Protein AF-A0A2R6ABJ2-F1 (afdb_monomer_lite)

Secondary structure (DSSP, 8-state):
--HHHHHHHHHHHHHHHHHHHHHHT--BHHHHHHHHHHHHHHHHHHHHHHHHHHS-SHHHHHHHHHHHHHHHHHHHHHHHHHHHIIIII-SSS--B--HHHHHHHHHHHHHHHHHHHHHHHHHHTT-----HHHHHHHHTSHHHHHHHHHHHHHHHHHHTTTS-HHHHHHHHHHHHHHHTSHHHHTTTT-S-SHHHHHHHHHHHHHHHHT-TT--HHHHHHHHHHHHHHHHHHHHHHHHHHH---HHHHHHHHHHHHHHHHHHHHTTHHHHHHHHHHHHHHHHHTT-

Sequence (287 aa):
MNVALWLFPIGTSYVLSRVIRQCVDAQKAIKASFLFFTLILLCALYLGASIYLMKPSFDSLVIAIWINLGALTLGLLPLFRAFIKSYLVEKSESVWVNKNLFNVGVIFLVFFNNFLVSLVLELTTGLKSFTLSTFIQIITSMWFTVTMFFQISFTTVLLREELRKPVLYTALLQALSIALLPPLFKFLGEASILPEFTTIVASVLHIFRNKSETNEGIQFYFNTILLIFILVVTGSVFWEFTANATLLAFSVVLSGTIFLWLALYHREFVYFKRRFDFLTLRRFERS

Structure (mmCIF, N/CA/C/O backbone):
data_AF-A0A2R6ABJ2-F1
#
_entry.id   AF-A0A2R6ABJ2-F1
#
loop_
_atom_site.group_PDB
_atom_site.id
_atom_site.type_symbol
_atom_site.label_atom_id
_atom_site.label_alt_id
_atom_site.label_comp_id
_atom_site.label_asym_id
_atom_site.label_entity_id
_atom_site.label_seq_id
_atom_site.pdbx_PDB_ins_code
_atom_site.Cartn_x
_atom_site.Cartn_y
_atom_site.Cartn_z
_atom_site.occupancy
_atom_site.B_iso_or_equiv
_atom_site.auth_seq_id
_atom_site.auth_comp_id
_atom_site.auth_asym_id
_atom_site.auth_atom_id
_atom_site.pdbx_PDB_model_num
ATOM 1 N N . MET A 1 1 ? 5.515 14.389 -20.599 1.00 56.78 1 MET A N 1
ATOM 2 C CA . MET A 1 1 ? 4.858 13.279 -19.871 1.00 56.78 1 MET A CA 1
ATOM 3 C C . MET A 1 1 ? 3.355 13.519 -19.879 1.00 56.78 1 MET A C 1
ATOM 5 O O . MET A 1 1 ? 2.955 14.657 -19.673 1.00 56.78 1 MET A O 1
ATOM 9 N N . ASN A 1 2 ? 2.535 12.513 -20.197 1.00 66.81 2 ASN A N 1
ATOM 10 C CA . ASN A 1 2 ? 1.089 12.696 -20.381 1.00 66.81 2 ASN A CA 1
ATOM 11 C C . ASN A 1 2 ? 0.390 12.982 -19.042 1.00 66.81 2 ASN A C 1
ATOM 13 O O . ASN A 1 2 ? 0.458 12.157 -18.135 1.00 66.81 2 ASN A O 1
ATOM 17 N N . VAL A 1 3 ? -0.319 14.111 -18.931 1.00 67.25 3 VAL A N 1
ATOM 18 C CA . VAL A 1 3 ? -1.073 14.500 -17.717 1.00 67.25 3 VAL A CA 1
ATOM 19 C C . VAL A 1 3 ? -2.084 13.420 -17.309 1.00 67.25 3 VAL A C 1
ATOM 21 O O . VAL A 1 3 ? -2.288 13.174 -16.125 1.00 67.25 3 VAL A O 1
ATOM 24 N N . ALA A 1 4 ? -2.648 12.700 -18.280 1.00 71.69 4 ALA A N 1
ATOM 25 C CA . ALA A 1 4 ? -3.582 11.603 -18.036 1.00 71.69 4 ALA A CA 1
ATOM 26 C C . ALA A 1 4 ? -2.985 10.446 -17.208 1.00 71.69 4 ALA A C 1
ATOM 28 O O . ALA A 1 4 ? -3.706 9.831 -16.427 1.00 71.69 4 ALA A O 1
ATOM 29 N N . LEU A 1 5 ? -1.675 10.177 -17.318 1.00 79.25 5 LEU A N 1
ATOM 30 C CA . LEU A 1 5 ? -1.020 9.111 -16.547 1.00 79.25 5 LEU A CA 1
ATOM 31 C C . LEU A 1 5 ? -0.971 9.432 -15.049 1.00 79.25 5 LEU A C 1
ATOM 33 O O . LEU A 1 5 ? -0.998 8.518 -14.235 1.00 79.25 5 LEU A O 1
ATOM 37 N N . TRP A 1 6 ? -0.971 10.716 -14.680 1.00 80.12 6 TRP A N 1
ATOM 38 C CA . TRP A 1 6 ? -0.976 11.164 -13.286 1.00 80.12 6 TRP A CA 1
ATOM 39 C C . TRP A 1 6 ? -2.316 10.968 -12.584 1.00 80.12 6 TRP A C 1
ATOM 41 O O . TRP A 1 6 ? -2.356 10.758 -11.373 1.00 80.12 6 TRP A O 1
ATOM 51 N N . LEU A 1 7 ? -3.419 10.998 -13.332 1.00 85.19 7 LEU A N 1
ATOM 52 C CA . LEU A 1 7 ? -4.755 10.800 -12.770 1.00 85.19 7 LEU A CA 1
ATOM 53 C C . LEU A 1 7 ? -4.968 9.360 -12.292 1.00 85.19 7 LEU A C 1
ATOM 55 O O . LEU A 1 7 ? -5.754 9.124 -11.378 1.00 85.19 7 LEU A O 1
ATOM 59 N N . PHE A 1 8 ? -4.248 8.404 -12.878 1.00 84.44 8 PHE A N 1
ATOM 60 C CA . PHE A 1 8 ? -4.377 6.985 -12.568 1.00 84.44 8 PHE A CA 1
ATOM 61 C C . PHE A 1 8 ? -3.919 6.604 -11.145 1.00 84.44 8 PHE A C 1
ATOM 63 O O . PHE A 1 8 ? -4.733 6.028 -10.412 1.00 84.44 8 PHE A O 1
ATOM 70 N N . PRO A 1 9 ? -2.689 6.940 -10.693 1.00 87.88 9 PRO A N 1
ATOM 71 C CA . PRO A 1 9 ? -2.282 6.686 -9.315 1.00 87.88 9 PRO A CA 1
ATOM 72 C C . PRO A 1 9 ? -3.137 7.487 -8.327 1.00 87.88 9 PRO A C 1
ATOM 74 O O . PRO A 1 9 ? -3.580 6.925 -7.334 1.00 87.88 9 PRO A O 1
ATOM 77 N N . ILE A 1 10 ? -3.484 8.748 -8.625 1.00 89.38 10 ILE A N 1
ATOM 78 C CA . ILE A 1 10 ? -4.337 9.578 -7.751 1.00 89.38 10 ILE A CA 1
ATOM 79 C C . ILE A 1 10 ? -5.723 8.944 -7.557 1.00 89.38 10 ILE A C 1
ATOM 81 O O . ILE A 1 10 ? -6.185 8.778 -6.425 1.00 89.38 10 ILE A O 1
ATOM 85 N N . GLY A 1 11 ? -6.390 8.577 -8.655 1.00 90.56 11 GLY A N 1
ATOM 86 C CA . GLY A 1 11 ? -7.720 7.971 -8.624 1.00 90.56 11 GLY A CA 1
ATOM 87 C C . GLY A 1 11 ? -7.718 6.627 -7.902 1.00 90.56 11 GLY A C 1
ATOM 88 O O . GLY A 1 11 ? -8.578 6.378 -7.055 1.00 90.56 11 GLY A O 1
ATOM 89 N N . THR A 1 12 ? -6.711 5.792 -8.165 1.00 91.31 12 THR A N 1
ATOM 90 C CA . THR A 1 12 ? -6.572 4.495 -7.493 1.00 91.31 12 THR A CA 1
ATOM 91 C C . THR A 1 12 ? -6.322 4.663 -5.997 1.00 91.31 12 THR A C 1
ATOM 93 O O . THR A 1 12 ? -6.993 4.020 -5.188 1.00 91.31 12 THR A O 1
ATOM 96 N N . SER A 1 13 ? -5.432 5.579 -5.608 1.00 93.94 13 SER A N 1
ATOM 97 C CA . SER A 1 13 ? -5.181 5.907 -4.205 1.00 93.94 13 SER A CA 1
ATOM 98 C C . SER A 1 13 ? -6.451 6.371 -3.497 1.00 93.94 13 SER A C 1
ATOM 100 O O . SER A 1 13 ? -6.709 5.938 -2.378 1.00 93.94 13 SER A O 1
ATOM 102 N N . TYR A 1 14 ? -7.289 7.187 -4.144 1.00 94.62 14 TYR A N 1
ATOM 103 C CA . TYR A 1 14 ? -8.569 7.616 -3.574 1.00 94.62 14 TYR A CA 1
ATOM 104 C C . TYR A 1 14 ? -9.543 6.445 -3.358 1.00 94.62 14 TYR A C 1
ATOM 106 O O . TYR A 1 14 ? -10.147 6.337 -2.284 1.00 94.62 14 TYR A O 1
ATOM 114 N N . VAL A 1 15 ? -9.677 5.548 -4.342 1.00 93.94 15 VAL A N 1
ATOM 115 C CA . VAL A 1 15 ? -10.517 4.342 -4.224 1.00 93.94 15 VAL A CA 1
ATOM 116 C C . VAL A 1 15 ? -10.015 3.450 -3.087 1.00 93.94 15 VAL A C 1
ATOM 118 O O . VAL A 1 15 ? -10.800 3.081 -2.212 1.00 93.94 15 VAL A O 1
ATOM 121 N N . LEU A 1 16 ? -8.710 3.169 -3.031 1.00 94.19 16 LEU A N 1
ATOM 122 C CA . LEU A 1 16 ? -8.106 2.384 -1.951 1.00 94.19 16 LEU A CA 1
ATOM 123 C C . LEU A 1 16 ? -8.338 3.036 -0.584 1.00 94.19 16 LEU A C 1
ATOM 125 O O . LEU A 1 16 ? -8.750 2.353 0.350 1.00 94.19 16 LEU A O 1
ATOM 129 N N . SER A 1 17 ? -8.165 4.353 -0.461 1.00 94.75 17 SER A N 1
ATOM 130 C CA . SER A 1 17 ? -8.432 5.090 0.780 1.00 94.75 17 SER A CA 1
ATOM 131 C C . SER A 1 17 ? -9.881 4.979 1.244 1.00 94.75 17 SER A C 1
ATOM 133 O O . SER A 1 17 ? -10.131 4.815 2.440 1.00 94.75 17 SER A O 1
ATOM 135 N N . ARG A 1 18 ? -10.848 5.015 0.320 1.00 94.12 18 ARG A N 1
ATOM 136 C CA . ARG A 1 18 ? -12.269 4.791 0.631 1.00 94.12 18 ARG A CA 1
ATOM 137 C C . ARG A 1 18 ? -12.525 3.364 1.117 1.00 94.12 18 ARG A C 1
ATOM 139 O O . ARG A 1 18 ? -13.258 3.188 2.088 1.00 94.12 18 ARG A O 1
ATOM 146 N N . VAL A 1 19 ? -11.898 2.365 0.498 1.00 93.75 19 VAL A N 1
ATOM 147 C CA . VAL A 1 19 ? -12.015 0.963 0.925 1.00 93.75 19 VAL A CA 1
ATOM 148 C C . VAL A 1 19 ? -11.385 0.761 2.307 1.00 93.75 19 VAL A C 1
ATOM 150 O O . VAL A 1 19 ? -12.039 0.221 3.195 1.00 93.75 19 VAL A O 1
ATOM 153 N N . ILE A 1 20 ? -10.175 1.283 2.550 1.00 93.31 20 ILE A N 1
ATOM 154 C CA . ILE A 1 20 ? -9.498 1.234 3.862 1.00 93.31 20 ILE A CA 1
ATOM 155 C C . ILE A 1 20 ? -10.369 1.874 4.942 1.00 93.31 20 ILE A C 1
ATOM 157 O O . ILE A 1 20 ? -10.559 1.296 6.013 1.00 93.31 20 ILE A O 1
ATOM 161 N N . ARG A 1 21 ? -10.947 3.044 4.647 1.00 93.19 21 ARG A N 1
ATOM 162 C CA . ARG A 1 21 ? -11.872 3.736 5.547 1.00 93.19 21 ARG A CA 1
ATOM 163 C C . ARG A 1 21 ? -13.040 2.843 5.956 1.00 93.19 21 ARG A C 1
ATOM 165 O O . ARG A 1 21 ? -13.408 2.824 7.124 1.00 93.19 21 ARG A O 1
ATOM 172 N N . GLN A 1 22 ? -13.607 2.095 5.013 1.00 90.75 22 GLN A N 1
ATOM 173 C CA . GLN A 1 22 ? -14.700 1.164 5.282 1.00 90.75 22 GLN A CA 1
ATOM 174 C C . GLN A 1 22 ? -14.239 -0.101 6.027 1.00 90.75 22 GLN A C 1
ATOM 176 O O . GLN A 1 22 ? -15.021 -0.637 6.817 1.00 90.75 22 GLN A O 1
ATOM 181 N N . CYS A 1 23 ? -12.993 -0.549 5.818 1.00 89.69 23 CYS A N 1
ATOM 182 C CA . CYS A 1 23 ? -12.382 -1.679 6.530 1.00 89.69 23 CYS A CA 1
ATOM 183 C C . CYS A 1 23 ? -12.226 -1.410 8.030 1.00 89.69 23 CYS A C 1
ATOM 185 O O . CYS A 1 23 ? -12.440 -2.320 8.826 1.00 89.69 23 CYS A O 1
ATOM 187 N N . VAL A 1 24 ? -11.932 -0.168 8.427 1.00 86.06 24 VAL A N 1
ATOM 188 C CA . VAL A 1 24 ? -11.879 0.245 9.845 1.00 86.06 24 VAL A CA 1
ATOM 189 C C . VAL A 1 24 ? -13.175 -0.104 10.594 1.00 86.06 24 VAL A C 1
ATOM 191 O O . VAL A 1 24 ? -13.139 -0.512 11.755 1.00 86.06 24 VAL A O 1
ATOM 194 N N . ASP A 1 25 ? -14.318 0.019 9.915 1.00 83.50 25 ASP A N 1
ATOM 195 C CA . ASP A 1 25 ? -15.662 -0.221 10.455 1.00 83.50 25 ASP A CA 1
ATOM 196 C C . ASP A 1 25 ? -16.245 -1.587 10.065 1.00 83.50 25 ASP A C 1
ATOM 198 O O . ASP A 1 25 ? -17.459 -1.811 10.156 1.00 83.50 25 ASP A O 1
ATOM 202 N N . ALA A 1 26 ? -15.431 -2.500 9.538 1.00 81.94 26 ALA A N 1
ATOM 203 C CA . ALA A 1 26 ? -15.897 -3.808 9.102 1.00 81.94 26 ALA A CA 1
ATOM 204 C C . ALA A 1 26 ? -15.989 -4.774 10.293 1.00 81.94 26 ALA A C 1
ATOM 206 O O . ALA A 1 26 ? -15.047 -5.491 10.609 1.00 81.94 26 ALA A O 1
ATOM 207 N N . GLN A 1 27 ? -17.144 -4.789 10.966 1.00 75.50 27 GLN A N 1
ATOM 208 C CA . GLN A 1 27 ? -17.424 -5.740 12.055 1.00 75.50 27 GLN A CA 1
ATOM 209 C C . GLN A 1 27 ? -18.146 -7.004 11.560 1.00 75.50 27 GLN A C 1
ATOM 211 O O . GLN A 1 27 ? -17.869 -8.107 12.027 1.00 75.50 27 GLN A O 1
ATOM 216 N N . LYS A 1 28 ? -19.045 -6.854 10.577 1.00 78.44 28 LYS A N 1
ATOM 217 C CA . LYS A 1 28 ? -19.863 -7.947 10.027 1.00 78.44 28 LYS A CA 1
ATOM 218 C C . LYS A 1 28 ? -19.127 -8.696 8.911 1.00 78.44 28 LYS A C 1
ATOM 220 O O . LYS A 1 28 ? -18.566 -8.053 8.019 1.00 78.44 28 LYS A O 1
ATOM 225 N N . ALA A 1 29 ? -19.218 -10.032 8.899 1.00 79.38 29 ALA A N 1
ATOM 226 C CA . ALA A 1 29 ? -18.602 -10.884 7.874 1.00 79.38 29 ALA A CA 1
ATOM 227 C C . ALA A 1 29 ? -18.962 -10.491 6.438 1.00 79.38 29 ALA A C 1
ATOM 229 O O . ALA A 1 29 ? -18.060 -10.367 5.621 1.00 79.38 29 ALA A O 1
ATOM 230 N N . ILE A 1 30 ? -20.232 -10.197 6.142 1.00 83.19 30 ILE A N 1
ATOM 231 C CA . ILE A 1 30 ? -20.653 -9.731 4.806 1.00 83.19 30 ILE A CA 1
ATOM 232 C C . ILE A 1 30 ? -19.879 -8.485 4.364 1.00 83.19 30 ILE A C 1
ATOM 234 O O . ILE A 1 30 ? -19.354 -8.447 3.253 1.00 83.19 30 ILE A O 1
ATOM 238 N N . LYS A 1 31 ? -19.788 -7.470 5.234 1.00 85.69 31 LYS A N 1
ATOM 239 C CA . LYS A 1 31 ? -19.122 -6.204 4.906 1.00 85.69 31 LYS A CA 1
ATOM 240 C C . LYS A 1 31 ? -17.629 -6.432 4.688 1.00 85.69 31 LYS A C 1
ATOM 242 O O . LYS A 1 31 ? -17.078 -5.946 3.708 1.00 85.69 31 LYS A O 1
ATOM 247 N N . ALA A 1 32 ? -16.988 -7.203 5.563 1.00 87.00 32 ALA A N 1
ATOM 248 C CA . ALA A 1 32 ? -15.580 -7.547 5.413 1.00 87.00 32 ALA A CA 1
ATOM 249 C C . ALA A 1 32 ? -15.315 -8.342 4.127 1.00 87.00 32 ALA A C 1
ATOM 251 O O . ALA A 1 32 ? -14.412 -7.988 3.379 1.00 87.00 32 ALA A O 1
ATOM 252 N N . SER A 1 33 ? -16.126 -9.362 3.828 1.00 87.75 33 SER A N 1
ATOM 253 C CA . SER A 1 33 ? -16.013 -10.154 2.600 1.00 87.75 33 SER A CA 1
ATOM 254 C C . SER A 1 33 ? -16.200 -9.304 1.348 1.00 87.75 33 SER A C 1
ATOM 256 O O . SER A 1 33 ? -15.451 -9.480 0.394 1.00 87.75 33 SER A O 1
ATOM 258 N N . PHE A 1 34 ? -17.133 -8.349 1.354 1.00 90.50 34 PHE A N 1
ATOM 259 C CA . PHE A 1 34 ? -17.330 -7.422 0.238 1.00 90.50 34 PHE A CA 1
ATOM 260 C C . PHE A 1 34 ? -16.117 -6.504 0.016 1.00 90.50 34 PHE A C 1
ATOM 262 O O . PHE A 1 34 ? -15.662 -6.314 -1.113 1.00 90.50 34 PHE A O 1
ATOM 269 N N . LEU A 1 35 ? -15.549 -5.958 1.093 1.00 92.56 35 LEU A N 1
ATOM 270 C CA . LEU A 1 35 ? -14.358 -5.106 1.015 1.00 92.56 35 LEU A CA 1
ATOM 271 C C . LEU A 1 35 ? -13.129 -5.893 0.550 1.00 92.56 35 LEU A C 1
ATOM 273 O O . LEU A 1 35 ? -12.380 -5.428 -0.306 1.00 92.56 35 LEU A O 1
ATOM 277 N N . PHE A 1 36 ? -12.956 -7.112 1.061 1.00 90.81 36 PHE A N 1
ATOM 278 C CA . PHE A 1 36 ? -11.886 -8.014 0.644 1.00 90.81 36 PHE A CA 1
ATOM 279 C C . PHE A 1 36 ? -12.029 -8.414 -0.829 1.00 90.81 36 PHE A C 1
ATOM 281 O O . PHE A 1 36 ? -11.054 -8.381 -1.574 1.00 90.81 36 PHE A O 1
ATOM 288 N N . PHE A 1 37 ? -13.256 -8.713 -1.268 1.00 91.75 37 PHE A N 1
ATOM 289 C CA . PHE A 1 37 ? -13.588 -8.961 -2.670 1.00 91.75 37 PHE A CA 1
ATOM 290 C C . PHE A 1 37 ? -13.203 -7.776 -3.559 1.00 91.75 37 PHE A C 1
ATOM 292 O O . PHE A 1 37 ? -12.555 -7.962 -4.586 1.00 91.75 37 PHE A O 1
ATOM 299 N N . THR A 1 38 ? -13.535 -6.556 -3.132 1.00 93.19 38 THR A N 1
ATOM 300 C CA . THR A 1 38 ? -13.212 -5.328 -3.871 1.00 93.19 38 THR A CA 1
ATOM 301 C C . THR A 1 38 ? -11.700 -5.173 -4.046 1.00 93.19 38 THR A C 1
ATOM 303 O O . THR A 1 38 ? -11.230 -4.904 -5.148 1.00 93.19 38 THR A O 1
ATOM 306 N N . LEU A 1 39 ? -10.923 -5.403 -2.983 1.00 93.81 39 LEU A N 1
ATOM 307 C CA . LEU A 1 39 ? -9.460 -5.339 -3.037 1.00 93.81 39 LEU A CA 1
ATOM 308 C C . LEU A 1 39 ? -8.851 -6.414 -3.950 1.00 93.81 39 LEU A C 1
ATOM 310 O O . LEU A 1 39 ? -7.923 -6.106 -4.697 1.00 93.81 39 LEU A O 1
ATOM 314 N N . ILE A 1 40 ? -9.376 -7.645 -3.918 1.00 93.62 40 ILE A N 1
ATOM 315 C CA . ILE A 1 40 ? -8.943 -8.739 -4.804 1.00 93.62 40 ILE A CA 1
ATOM 316 C C . ILE A 1 40 ? -9.235 -8.399 -6.266 1.00 93.62 40 ILE A C 1
ATOM 318 O O . ILE A 1 40 ? -8.385 -8.623 -7.126 1.00 93.62 40 ILE A O 1
ATOM 322 N N . LEU A 1 41 ? -10.415 -7.847 -6.552 1.00 93.38 41 LEU A N 1
ATOM 323 C CA . LEU A 1 41 ? -10.813 -7.488 -7.909 1.00 93.38 41 LEU A CA 1
ATOM 324 C C . LEU A 1 41 ? -9.929 -6.369 -8.477 1.00 93.38 41 LEU A C 1
ATOM 326 O O . LEU A 1 41 ? -9.509 -6.452 -9.628 1.00 93.38 41 LEU A O 1
ATOM 330 N N . LEU A 1 42 ? -9.578 -5.372 -7.657 1.00 93.50 42 LEU A N 1
ATOM 331 C CA . LEU A 1 42 ? -8.599 -4.348 -8.035 1.00 93.50 42 LEU A CA 1
ATOM 332 C C . LEU A 1 42 ? -7.225 -4.971 -8.337 1.00 93.50 42 LEU A C 1
ATOM 334 O O . LEU A 1 42 ? -6.643 -4.674 -9.380 1.00 93.50 42 LEU A O 1
ATOM 338 N N . CYS A 1 43 ? -6.743 -5.905 -7.505 1.00 94.56 43 CYS A N 1
ATOM 339 C CA . CYS A 1 43 ? -5.487 -6.607 -7.784 1.00 94.56 43 CYS A CA 1
ATOM 340 C C . CYS A 1 43 ? -5.549 -7.369 -9.111 1.00 94.56 43 CYS A C 1
ATOM 342 O O . CYS A 1 43 ? -4.620 -7.292 -9.908 1.00 94.56 43 CYS A O 1
ATOM 344 N N . ALA A 1 44 ? -6.633 -8.103 -9.359 1.00 94.12 44 ALA A N 1
ATOM 345 C CA . ALA A 1 44 ? -6.796 -8.884 -10.580 1.00 94.12 44 ALA A CA 1
ATOM 346 C C . ALA A 1 44 ? -6.808 -8.000 -11.831 1.00 94.12 44 ALA A C 1
ATOM 348 O O . ALA A 1 44 ? -6.153 -8.338 -12.820 1.00 94.12 44 ALA A O 1
ATOM 349 N N . LEU A 1 45 ? -7.461 -6.836 -11.752 1.00 93.25 45 LEU A N 1
ATOM 350 C CA . LEU A 1 45 ? -7.502 -5.859 -12.835 1.00 93.25 45 LEU A CA 1
ATOM 351 C C . LEU A 1 45 ? -6.089 -5.397 -13.212 1.00 93.25 45 LEU A C 1
ATOM 353 O O . LEU A 1 45 ? -5.699 -5.484 -14.379 1.00 93.25 45 LEU A O 1
ATOM 357 N N . TYR A 1 46 ? -5.299 -4.948 -12.232 1.00 93.75 46 TYR A N 1
ATOM 358 C CA . TYR A 1 46 ? -3.942 -4.457 -12.488 1.00 93.75 46 TYR A CA 1
ATOM 359 C C . TYR A 1 46 ? -2.960 -5.579 -12.830 1.00 93.75 46 TYR A C 1
ATOM 361 O O . TYR A 1 46 ? -2.051 -5.373 -13.634 1.00 93.75 46 TYR A O 1
ATOM 369 N N . LEU A 1 47 ? -3.148 -6.780 -12.281 1.00 93.50 47 LEU A N 1
ATOM 370 C CA . LEU A 1 47 ? -2.356 -7.954 -12.642 1.00 93.50 47 LEU A CA 1
ATOM 371 C C . LEU A 1 47 ? -2.606 -8.361 -14.099 1.00 93.50 47 LEU A C 1
ATOM 373 O O . LEU A 1 47 ? -1.653 -8.568 -14.848 1.00 93.50 47 LEU A O 1
ATOM 377 N N . GLY A 1 48 ? -3.871 -8.409 -14.526 1.00 92.38 48 GLY A N 1
ATOM 378 C CA . GLY A 1 48 ? -4.238 -8.663 -15.918 1.00 92.38 48 GLY A CA 1
ATOM 379 C C . GLY A 1 48 ? -3.674 -7.600 -16.862 1.00 92.38 48 GLY A C 1
ATOM 380 O O . GLY A 1 48 ? -3.068 -7.940 -17.878 1.00 92.38 48 GLY A O 1
ATOM 381 N N . ALA A 1 49 ? -3.786 -6.319 -16.492 1.00 91.50 49 ALA A N 1
ATOM 382 C CA . ALA A 1 49 ? -3.183 -5.223 -17.249 1.00 91.50 49 ALA A CA 1
ATOM 383 C C . ALA A 1 49 ? -1.655 -5.369 -17.353 1.00 91.50 49 ALA A C 1
ATOM 385 O O . ALA A 1 49 ? -1.097 -5.207 -18.435 1.00 91.50 49 ALA A O 1
ATOM 386 N N . SER A 1 50 ? -0.984 -5.738 -16.259 1.00 92.12 50 SER A N 1
ATOM 387 C CA . SER A 1 50 ? 0.467 -5.953 -16.235 1.00 92.12 50 SER A CA 1
ATOM 388 C C . SER A 1 50 ? 0.889 -7.072 -17.189 1.00 92.12 50 SER A C 1
ATOM 390 O O . SER A 1 50 ? 1.829 -6.902 -17.959 1.00 92.12 50 SER A O 1
ATOM 392 N N . ILE A 1 51 ? 0.172 -8.199 -17.192 1.00 91.31 51 ILE A N 1
ATOM 393 C CA . ILE A 1 51 ? 0.461 -9.337 -18.079 1.00 91.31 51 ILE A CA 1
ATOM 394 C C . ILE A 1 51 ? 0.300 -8.949 -19.549 1.00 91.31 51 ILE A C 1
ATOM 396 O O . ILE A 1 51 ? 1.161 -9.273 -20.369 1.00 91.31 51 ILE A O 1
ATOM 400 N N . TYR A 1 52 ? -0.771 -8.224 -19.878 1.00 91.25 52 TYR A N 1
ATOM 401 C CA . TYR A 1 52 ? -0.981 -7.730 -21.234 1.00 91.25 52 TYR A CA 1
ATOM 402 C C . TYR A 1 52 ? 0.135 -6.768 -21.664 1.00 91.25 52 TYR A C 1
ATOM 404 O O . TYR A 1 52 ? 0.702 -6.930 -22.742 1.00 91.25 52 TYR A O 1
ATOM 412 N N . LEU A 1 53 ? 0.498 -5.809 -20.808 1.00 90.38 53 LEU A N 1
ATOM 413 C CA . LEU A 1 53 ? 1.523 -4.808 -21.113 1.00 90.38 53 LEU A CA 1
ATOM 414 C C . LEU A 1 53 ? 2.937 -5.399 -21.212 1.00 90.38 53 LEU A C 1
ATOM 416 O O . LEU A 1 53 ? 3.734 -4.911 -22.006 1.00 90.38 53 LEU A O 1
ATOM 420 N N . MET A 1 54 ? 3.248 -6.462 -20.463 1.00 89.00 54 MET A N 1
ATOM 421 C CA . MET A 1 54 ? 4.539 -7.158 -20.563 1.00 89.00 54 MET A CA 1
ATOM 422 C C . MET A 1 54 ? 4.748 -7.831 -21.924 1.00 89.00 54 MET A C 1
ATOM 424 O O . MET A 1 54 ? 5.870 -7.875 -22.427 1.00 89.00 54 MET A O 1
ATOM 428 N N . LYS A 1 55 ? 3.685 -8.375 -22.525 1.00 89.12 55 LYS A N 1
ATOM 429 C CA . LYS A 1 55 ? 3.743 -9.020 -23.843 1.00 89.12 55 LYS A CA 1
ATOM 430 C C . LYS A 1 55 ? 2.428 -8.794 -24.593 1.00 89.12 55 LYS A C 1
ATOM 432 O O . LYS A 1 55 ? 1.568 -9.678 -24.559 1.00 89.12 55 LYS A O 1
ATOM 437 N N . PRO A 1 56 ? 2.249 -7.652 -25.277 1.00 89.69 56 PRO A N 1
ATOM 438 C CA . PRO A 1 56 ? 0.995 -7.341 -25.961 1.00 89.69 56 PRO A CA 1
ATOM 439 C C . PRO A 1 56 ? 0.698 -8.375 -27.054 1.00 89.69 56 PRO A C 1
ATOM 441 O O . PRO A 1 56 ? 1.416 -8.471 -28.046 1.00 89.69 56 PRO A O 1
ATOM 444 N N . SER A 1 57 ? -0.321 -9.207 -26.841 1.00 92.75 57 SER A N 1
ATOM 445 C CA . SER A 1 57 ? -0.722 -10.283 -27.754 1.00 92.75 57 SER A CA 1
ATOM 446 C C . SER A 1 57 ? -2.148 -10.740 -27.447 1.00 92.75 57 SER A C 1
ATOM 448 O O . SER A 1 57 ? -2.683 -10.454 -26.374 1.00 92.75 57 SER A O 1
ATOM 450 N N . PHE A 1 58 ? -2.770 -11.471 -28.376 1.00 93.88 58 PHE A N 1
ATOM 451 C CA . PHE A 1 58 ? -4.075 -12.085 -28.121 1.00 93.88 58 PHE A CA 1
ATOM 452 C C . PHE A 1 58 ? -4.007 -13.074 -26.945 1.00 93.88 58 PHE A C 1
ATOM 454 O O . PHE A 1 58 ? -4.864 -13.045 -26.067 1.00 93.88 58 PHE A O 1
ATOM 461 N N . ASP A 1 59 ? -2.938 -13.868 -26.860 1.00 94.38 59 ASP A N 1
ATOM 462 C CA . ASP A 1 59 ? -2.750 -14.841 -25.779 1.00 94.38 59 ASP A CA 1
ATOM 463 C C . ASP A 1 59 ? -2.665 -14.170 -24.400 1.00 94.38 59 ASP A C 1
ATOM 465 O O . ASP A 1 59 ? -3.298 -14.622 -23.446 1.00 94.38 59 ASP A O 1
ATOM 469 N N . SER A 1 60 ? -1.927 -13.061 -24.274 1.00 92.00 60 SER A N 1
ATOM 470 C CA . SER A 1 60 ? -1.827 -12.335 -22.999 1.00 92.00 60 SER A CA 1
ATOM 471 C C . SER A 1 60 ? -3.133 -11.645 -22.608 1.00 92.00 60 SER A C 1
ATOM 473 O O . SER A 1 60 ? -3.453 -11.590 -21.419 1.00 92.00 60 SER A O 1
ATOM 475 N N . LEU A 1 61 ? -3.924 -11.187 -23.585 1.00 92.25 61 LEU A N 1
ATOM 476 C CA . LEU A 1 61 ? -5.278 -10.686 -23.351 1.00 92.25 61 LEU A CA 1
ATOM 477 C C . LEU A 1 61 ? -6.185 -11.796 -22.799 1.00 92.25 61 LEU A C 1
ATOM 479 O O . LEU A 1 61 ? -6.888 -11.583 -21.813 1.00 92.25 61 LEU A O 1
ATOM 483 N N . VAL A 1 62 ? -6.136 -12.993 -23.390 1.00 94.38 62 VAL A N 1
ATOM 484 C CA . VAL A 1 62 ? -6.902 -14.159 -22.923 1.00 94.38 62 VAL A CA 1
ATOM 485 C C . VAL A 1 62 ? -6.502 -14.534 -21.495 1.00 94.38 62 VAL A C 1
ATOM 487 O O . VAL A 1 62 ? -7.374 -14.723 -20.648 1.00 94.38 62 VAL A O 1
ATOM 490 N N . ILE A 1 63 ? -5.202 -14.565 -21.185 1.00 93.62 63 ILE A N 1
ATOM 491 C CA . ILE A 1 63 ? -4.709 -14.815 -19.819 1.00 93.62 63 ILE A CA 1
ATOM 492 C C . ILE A 1 63 ? -5.234 -13.751 -18.842 1.00 93.62 63 ILE A C 1
ATOM 494 O O . ILE A 1 63 ? -5.720 -14.092 -17.763 1.00 93.62 63 ILE A O 1
ATOM 498 N N . ALA A 1 64 ? -5.191 -12.469 -19.217 1.00 91.81 64 ALA A N 1
ATOM 499 C CA . ALA A 1 64 ? -5.707 -11.380 -18.391 1.00 91.81 64 ALA A CA 1
ATOM 500 C C . ALA A 1 64 ? -7.218 -11.510 -18.127 1.00 91.81 64 ALA A C 1
ATOM 502 O O . ALA A 1 64 ? -7.669 -11.284 -17.001 1.00 91.81 64 ALA A O 1
ATOM 503 N N . ILE A 1 65 ? -8.003 -11.912 -19.132 1.00 92.25 65 ILE A N 1
ATOM 504 C CA . ILE A 1 65 ? -9.441 -12.180 -18.981 1.00 92.25 65 ILE A CA 1
ATOM 505 C C . ILE A 1 65 ? -9.666 -13.330 -17.994 1.00 92.25 65 ILE A C 1
ATOM 507 O O . ILE A 1 65 ? -10.470 -13.187 -17.072 1.00 92.25 65 ILE A O 1
ATOM 511 N N . TRP A 1 66 ? -8.929 -14.436 -18.129 1.00 94.75 66 TRP A N 1
ATOM 512 C CA . TRP A 1 66 ? -9.051 -15.586 -17.228 1.00 94.75 66 TRP A CA 1
ATOM 513 C C . TRP A 1 66 ? -8.681 -15.261 -15.782 1.00 94.75 66 TRP A C 1
ATOM 515 O O . TRP A 1 66 ? -9.362 -15.719 -14.868 1.00 94.75 66 TRP A O 1
ATOM 525 N N . ILE A 1 67 ? -7.655 -14.440 -15.556 1.00 91.88 67 ILE A N 1
ATOM 526 C CA . ILE A 1 67 ? -7.285 -13.980 -14.209 1.00 91.88 67 ILE A CA 1
ATOM 527 C C . ILE A 1 67 ? -8.414 -13.160 -13.587 1.00 91.88 67 ILE A C 1
ATOM 529 O O . ILE A 1 67 ? -8.783 -13.399 -12.437 1.00 91.88 67 ILE A O 1
ATOM 533 N N . ASN A 1 68 ? -9.000 -12.235 -14.348 1.00 91.50 68 ASN A N 1
ATOM 534 C CA . ASN A 1 68 ? -10.118 -11.424 -13.872 1.00 91.50 68 ASN A CA 1
ATOM 535 C C . ASN A 1 68 ? -11.367 -12.271 -13.594 1.00 91.50 68 ASN A C 1
ATOM 537 O O . ASN A 1 68 ? -11.994 -12.114 -12.546 1.00 91.50 68 ASN A O 1
ATOM 541 N N . LEU A 1 69 ? -11.698 -13.214 -14.481 1.00 92.38 69 LEU A N 1
ATOM 542 C CA . LEU A 1 69 ? -12.814 -14.143 -14.292 1.00 92.38 69 LEU A CA 1
ATOM 543 C C . LEU A 1 69 ? -12.595 -15.047 -13.068 1.00 92.38 69 LEU A C 1
ATOM 545 O O . LEU A 1 69 ? -13.507 -15.251 -12.263 1.00 92.38 69 LEU A O 1
ATOM 549 N N . GLY A 1 70 ? -11.377 -15.564 -12.904 1.00 90.50 70 GLY A N 1
ATOM 550 C CA . GLY A 1 70 ? -10.983 -16.389 -11.768 1.00 90.50 70 GLY A CA 1
ATOM 551 C C . GLY A 1 70 ? -11.086 -15.625 -10.452 1.00 90.50 70 GLY A C 1
ATOM 552 O O . GLY A 1 70 ? -11.695 -16.119 -9.506 1.00 90.50 70 GLY A O 1
ATOM 553 N N . ALA A 1 71 ? -10.576 -14.393 -10.400 1.00 91.12 71 ALA A N 1
ATOM 554 C CA . ALA A 1 71 ? -10.678 -13.529 -9.228 1.00 91.12 71 ALA A CA 1
ATOM 555 C C . ALA A 1 71 ? -12.129 -13.161 -8.892 1.00 91.12 71 ALA A C 1
ATOM 557 O O . ALA A 1 71 ? -12.510 -13.186 -7.722 1.00 91.12 71 ALA A O 1
ATOM 558 N N . LEU A 1 72 ? -12.955 -12.882 -9.906 1.00 90.69 72 LEU A N 1
ATOM 559 C CA . LEU A 1 72 ? -14.384 -12.640 -9.729 1.00 90.69 72 LEU A CA 1
ATOM 560 C C . LEU A 1 72 ? -15.073 -13.873 -9.133 1.00 90.69 72 LEU A C 1
ATOM 562 O O . LEU A 1 72 ? -15.769 -13.768 -8.129 1.00 90.69 72 LEU A O 1
ATOM 566 N N . THR A 1 73 ? -14.816 -15.056 -9.687 1.00 87.69 73 THR A N 1
ATOM 567 C CA . THR A 1 73 ? -15.444 -16.307 -9.240 1.00 87.69 73 THR A CA 1
ATOM 568 C C . THR A 1 73 ? -14.994 -16.694 -7.830 1.00 87.69 73 THR A C 1
ATOM 570 O O . THR A 1 73 ? -15.822 -16.892 -6.942 1.00 87.69 73 THR A O 1
ATOM 573 N N . LEU A 1 74 ? -13.680 -16.750 -7.587 1.00 86.25 74 LEU A N 1
ATOM 574 C CA . LEU A 1 74 ? -13.110 -17.124 -6.290 1.00 86.25 74 LEU A CA 1
ATOM 575 C C . LEU A 1 74 ? -13.408 -16.088 -5.206 1.00 86.25 74 LEU A C 1
ATOM 577 O O . LEU A 1 74 ? -13.626 -16.454 -4.054 1.00 86.25 74 LEU A O 1
ATOM 581 N N . GLY A 1 75 ? -13.441 -14.807 -5.567 1.00 81.50 75 GLY A N 1
ATOM 582 C CA . GLY A 1 75 ? -13.768 -13.720 -4.655 1.00 81.50 75 GLY A CA 1
ATOM 583 C C . GLY A 1 75 ? -15.256 -13.655 -4.294 1.00 81.50 75 GLY A C 1
ATOM 584 O O . GLY A 1 75 ? -15.595 -13.265 -3.175 1.00 81.50 75 GLY A O 1
ATOM 585 N N . LEU A 1 76 ? -16.150 -14.088 -5.190 1.00 85.56 76 LEU A N 1
ATOM 586 C CA . LEU A 1 76 ? -17.584 -14.181 -4.911 1.00 85.56 76 LEU A CA 1
ATOM 587 C C . LEU A 1 76 ? -17.919 -15.314 -3.931 1.00 85.56 76 LEU A C 1
ATOM 589 O O . LEU A 1 76 ? -18.838 -15.158 -3.132 1.00 85.56 76 LEU A O 1
ATOM 593 N N . LEU A 1 77 ? -17.174 -16.424 -3.920 1.00 84.50 77 LEU A N 1
ATOM 594 C CA . LEU A 1 77 ? -17.422 -17.556 -3.010 1.00 84.50 77 LEU A CA 1
ATOM 595 C C . LEU A 1 77 ? -17.497 -17.170 -1.516 1.00 84.50 77 LEU A C 1
ATOM 597 O O . LEU A 1 77 ? -18.489 -17.516 -0.867 1.00 84.50 77 LEU A O 1
ATOM 601 N N . PRO A 1 78 ? -16.515 -16.459 -0.921 1.00 80.00 78 PRO A N 1
ATOM 602 C CA . PRO A 1 78 ? -16.600 -16.038 0.474 1.00 80.00 78 PRO A CA 1
ATOM 603 C C . PRO A 1 78 ? -17.727 -15.026 0.712 1.00 80.00 78 PRO A C 1
ATOM 605 O O . PRO A 1 78 ? -18.338 -15.063 1.779 1.00 80.00 78 PRO A O 1
ATOM 608 N N . LEU A 1 79 ? -18.051 -14.178 -0.273 1.00 83.06 79 LEU A N 1
ATOM 609 C CA . LEU A 1 79 ? -19.177 -13.246 -0.194 1.00 83.06 79 LEU A CA 1
ATOM 610 C C . LEU A 1 79 ? -20.518 -13.991 -0.159 1.00 83.06 79 LEU A C 1
ATOM 612 O O . LEU A 1 79 ? -21.324 -13.746 0.736 1.00 83.06 79 LEU A O 1
ATOM 616 N N . PHE A 1 80 ? -20.731 -14.947 -1.066 1.00 83.31 80 PHE A N 1
ATOM 617 C CA . PHE A 1 80 ? -21.918 -15.805 -1.085 1.00 83.31 80 PHE A CA 1
ATOM 618 C C . PHE A 1 80 ? -22.025 -16.645 0.185 1.00 83.31 80 PHE A C 1
ATOM 620 O O . PHE A 1 80 ? -23.104 -16.755 0.761 1.00 83.31 80 PHE A O 1
ATOM 627 N N . ARG A 1 81 ? -20.912 -17.197 0.681 1.00 81.88 81 ARG A N 1
ATOM 628 C CA . ARG A 1 81 ? -20.903 -17.953 1.940 1.00 81.88 81 ARG A CA 1
ATOM 629 C C . ARG A 1 81 ? -21.284 -17.076 3.132 1.00 81.88 81 ARG A C 1
ATOM 631 O O . ARG A 1 81 ? -22.050 -17.522 3.985 1.00 81.88 81 ARG A O 1
ATOM 638 N N . ALA A 1 82 ? -20.761 -15.851 3.201 1.00 79.25 82 ALA A N 1
ATOM 639 C CA . ALA A 1 82 ? -21.138 -14.886 4.229 1.00 79.25 82 ALA A CA 1
ATOM 640 C C . ALA A 1 82 ? -22.621 -14.501 4.107 1.00 79.25 82 ALA A C 1
ATOM 642 O O . ALA A 1 82 ? -23.324 -14.484 5.113 1.00 79.25 82 ALA A O 1
ATOM 643 N N . PHE A 1 83 ? -23.108 -14.287 2.881 1.00 81.06 83 PHE A N 1
ATOM 644 C CA . PHE A 1 83 ? -24.509 -13.989 2.589 1.00 81.06 83 PHE A CA 1
ATOM 645 C C . PHE A 1 83 ? -25.457 -15.103 3.050 1.00 81.06 83 PHE A C 1
ATOM 647 O O . PHE A 1 83 ? -26.369 -14.848 3.833 1.00 81.06 83 PHE A O 1
ATOM 654 N N . ILE A 1 84 ? -25.193 -16.349 2.645 1.00 80.50 84 ILE A N 1
ATOM 655 C CA . ILE A 1 84 ? -25.969 -17.532 3.043 1.00 80.50 84 ILE A CA 1
ATOM 656 C C . ILE A 1 84 ? -25.990 -17.665 4.567 1.00 80.50 84 ILE A C 1
ATOM 658 O O . ILE A 1 84 ? -27.054 -17.841 5.150 1.00 80.50 84 ILE A O 1
ATOM 662 N N . LYS A 1 85 ? -24.840 -17.539 5.242 1.00 73.75 85 LYS A N 1
ATOM 663 C CA . LYS A 1 85 ? -24.788 -17.655 6.707 1.00 73.75 85 LYS A CA 1
ATOM 664 C C . LYS A 1 85 ? -25.610 -16.580 7.416 1.00 73.75 85 LYS A C 1
ATOM 666 O O . LYS A 1 85 ? -26.372 -16.920 8.315 1.00 73.75 85 LYS A O 1
ATOM 671 N N . SER A 1 86 ? -25.470 -15.319 7.008 1.00 71.19 86 SER A N 1
ATOM 672 C CA . SER A 1 86 ? -26.167 -14.194 7.644 1.00 71.19 86 SER A CA 1
ATOM 673 C C . SER A 1 86 ? -27.662 -14.125 7.330 1.00 71.19 86 SER A C 1
ATOM 675 O O . SER A 1 86 ? -28.385 -13.470 8.070 1.00 71.19 86 SER A O 1
ATOM 677 N N . TYR A 1 87 ? -28.124 -14.734 6.233 1.00 72.00 87 TYR A N 1
ATOM 678 C CA . TYR A 1 87 ? -29.527 -14.643 5.813 1.00 72.00 87 TYR A CA 1
ATOM 679 C C . TYR A 1 87 ? -30.324 -15.936 6.048 1.00 72.00 87 TYR A C 1
ATOM 681 O O . TYR A 1 87 ? -31.518 -15.871 6.328 1.00 72.00 87 TYR A O 1
ATOM 689 N N . LEU A 1 88 ? -29.688 -17.110 5.943 1.00 66.31 88 LEU A N 1
ATOM 690 C CA . LEU A 1 88 ? -30.377 -18.409 5.959 1.00 66.31 88 LEU A CA 1
ATOM 691 C C . LEU A 1 88 ? -30.150 -19.228 7.236 1.00 66.31 88 LEU A C 1
ATOM 693 O O . LEU A 1 88 ? -31.016 -20.025 7.583 1.00 66.31 88 LEU A O 1
ATOM 697 N N . VAL A 1 89 ? -29.010 -19.075 7.919 1.00 61.28 89 VAL A N 1
ATOM 698 C CA . VAL A 1 89 ? -28.611 -19.994 9.007 1.00 61.28 89 VAL A CA 1
ATOM 699 C C . VAL A 1 89 ? -28.675 -19.334 10.381 1.00 61.28 89 VAL A C 1
ATOM 701 O O . VAL A 1 89 ? -29.246 -19.898 11.309 1.00 61.28 89 VAL A O 1
ATOM 704 N N . GLU A 1 90 ? -28.137 -18.126 10.520 1.00 57.03 90 GLU A N 1
ATOM 705 C CA . GLU A 1 90 ? -28.171 -17.377 11.773 1.00 57.03 90 GLU A CA 1
ATOM 706 C C . GLU A 1 90 ? -29.061 -16.148 11.573 1.00 57.03 90 GLU A C 1
ATOM 708 O O . GLU A 1 90 ? -28.659 -15.178 10.943 1.00 57.03 90 GLU A O 1
ATOM 713 N N . LYS A 1 91 ? -30.275 -16.149 12.147 1.00 53.31 91 LYS A N 1
ATOM 714 C CA . LYS A 1 91 ? -31.096 -14.925 12.286 1.00 53.31 91 LYS A CA 1
ATOM 715 C C . LYS A 1 91 ? -30.423 -13.861 13.176 1.00 53.31 91 LYS A C 1
ATOM 717 O O . LYS A 1 91 ? -30.988 -12.791 13.384 1.00 53.31 91 LYS A O 1
ATOM 722 N N . SER A 1 92 ? -29.242 -14.154 13.718 1.00 46.22 92 SER A N 1
ATOM 723 C CA . SER A 1 92 ? -28.421 -13.251 14.508 1.00 46.22 92 SER A CA 1
ATOM 724 C C . SER A 1 92 ? -27.256 -12.710 13.686 1.00 46.22 92 SER A C 1
ATOM 726 O O . SER A 1 92 ? -26.641 -13.392 12.873 1.00 46.22 92 SER A O 1
ATOM 728 N N . GLU A 1 93 ? -26.919 -11.456 13.952 1.00 50.97 93 GLU A N 1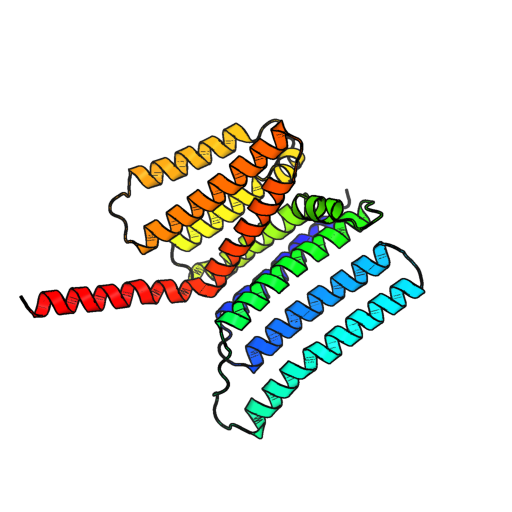
ATOM 729 C CA . GLU A 1 93 ? -25.817 -10.678 13.384 1.00 50.97 93 GLU A CA 1
ATOM 730 C C . GLU A 1 93 ? -24.403 -11.230 13.726 1.00 50.97 93 GLU A C 1
ATOM 732 O O . GLU A 1 93 ? -23.462 -10.458 13.899 1.00 50.97 93 GLU A O 1
ATOM 737 N N . SER A 1 94 ? -24.222 -12.549 13.870 1.00 50.72 94 SER A N 1
ATOM 738 C CA . SER A 1 94 ? -23.210 -13.157 14.751 1.00 50.72 94 SER A CA 1
ATOM 739 C C . SER A 1 94 ? -21.945 -13.7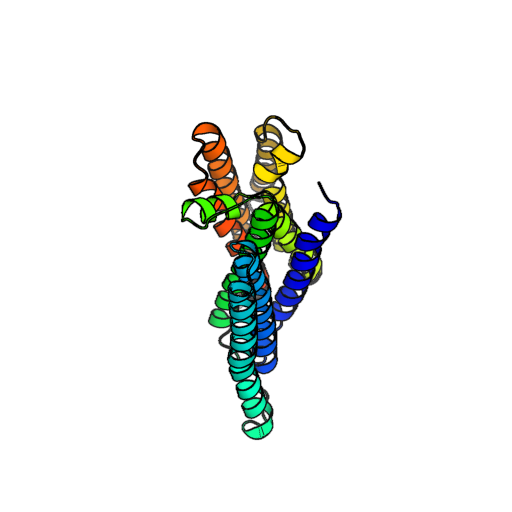22 14.110 1.00 50.72 94 SER A C 1
ATOM 741 O O . SER A 1 94 ? -21.046 -14.115 14.854 1.00 50.72 94 SER A O 1
ATOM 743 N N . VAL A 1 95 ? -21.774 -13.728 12.784 1.00 60.06 95 VAL A N 1
ATOM 744 C CA . VAL A 1 95 ? -20.464 -14.113 12.223 1.00 60.06 95 VAL A CA 1
ATOM 745 C C . VAL A 1 95 ? -19.527 -12.907 12.262 1.00 60.06 95 VAL A C 1
ATOM 747 O O . VAL A 1 95 ? -19.427 -12.122 11.314 1.00 60.06 95 VAL A O 1
ATOM 750 N N . TRP A 1 96 ? -18.860 -12.753 13.404 1.00 60.06 96 TRP A N 1
ATOM 751 C CA . TRP A 1 96 ? -17.781 -11.793 13.597 1.00 60.06 96 TRP A CA 1
ATOM 752 C C . TRP A 1 96 ? -16.533 -12.277 12.867 1.00 60.06 96 TRP A C 1
ATOM 754 O O . TRP A 1 96 ? -16.188 -13.460 12.870 1.00 60.06 96 TRP A O 1
ATOM 764 N N . VAL A 1 97 ? -15.851 -11.350 12.210 1.00 71.12 97 VAL A N 1
ATOM 765 C CA . VAL A 1 97 ? -14.629 -11.655 11.469 1.00 71.12 97 VAL A CA 1
ATOM 766 C C . VAL A 1 97 ? -13.470 -11.766 12.444 1.00 71.12 97 VAL A C 1
ATOM 768 O O . VAL A 1 97 ? -13.383 -10.996 13.401 1.00 71.12 97 VAL A O 1
ATOM 771 N N . ASN A 1 98 ? -12.529 -12.673 12.174 1.00 81.31 98 ASN A N 1
ATOM 772 C CA . ASN A 1 98 ? -11.216 -12.587 12.801 1.00 81.31 98 ASN A CA 1
ATOM 773 C C . ASN A 1 98 ? -10.539 -11.292 12.323 1.00 81.31 98 ASN A C 1
ATOM 775 O O . ASN A 1 98 ? -9.922 -11.250 11.257 1.00 81.31 98 ASN A O 1
ATOM 779 N N . LYS A 1 99 ? -10.707 -10.228 13.112 1.00 81.88 99 LYS A N 1
ATOM 780 C CA . LYS A 1 99 ? -10.290 -8.866 12.772 1.00 81.88 99 LYS A CA 1
ATOM 781 C C . LYS A 1 99 ? -8.793 -8.775 12.486 1.00 81.88 99 LYS A C 1
ATOM 783 O O . LYS A 1 99 ? -8.398 -8.031 11.598 1.00 81.88 99 LYS A O 1
ATOM 788 N N . ASN A 1 100 ? -7.975 -9.581 13.165 1.00 85.06 100 ASN A N 1
ATOM 789 C CA . ASN A 1 100 ? -6.536 -9.617 12.920 1.00 85.06 100 ASN A CA 1
ATOM 790 C C . ASN A 1 100 ? -6.202 -10.204 11.553 1.00 85.06 100 ASN A C 1
ATOM 792 O O . ASN A 1 100 ? -5.477 -9.580 10.785 1.00 85.06 100 ASN A O 1
ATOM 796 N N . LEU A 1 101 ? -6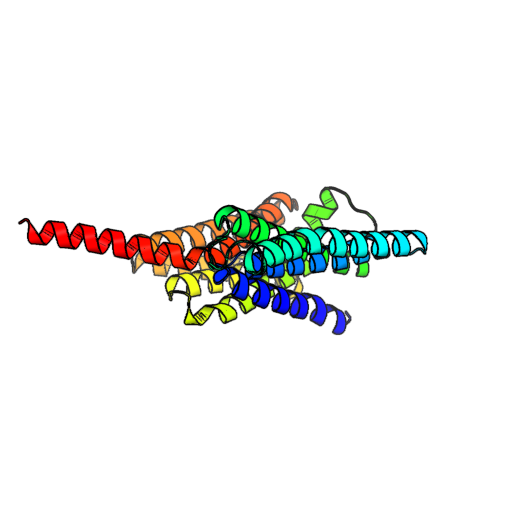.777 -11.361 11.220 1.00 86.62 101 LEU A N 1
ATOM 797 C CA . LEU A 1 101 ? -6.574 -11.978 9.910 1.00 86.62 101 LEU A CA 1
ATOM 798 C C . LEU A 1 101 ? -7.082 -11.066 8.781 1.00 86.62 101 LEU A C 1
ATOM 800 O O . LEU A 1 101 ? -6.416 -10.905 7.761 1.00 86.62 101 LEU A O 1
ATOM 804 N N . PHE A 1 102 ? -8.241 -10.433 8.988 1.00 88.75 102 PHE A N 1
ATOM 805 C CA . PHE A 1 102 ? -8.808 -9.474 8.044 1.00 88.75 102 PHE A CA 1
ATOM 806 C C . PHE A 1 102 ? -7.894 -8.267 7.841 1.00 88.75 102 PHE A C 1
ATOM 808 O O . PHE A 1 102 ? -7.560 -7.952 6.704 1.00 88.75 102 PHE A O 1
ATOM 815 N N . ASN A 1 103 ? -7.434 -7.633 8.921 1.00 90.00 103 ASN A N 1
ATOM 816 C CA . ASN A 1 103 ? -6.556 -6.471 8.839 1.00 90.00 103 ASN A CA 1
ATOM 817 C C . ASN A 1 103 ? -5.221 -6.813 8.165 1.00 90.00 103 ASN A C 1
ATOM 819 O O . ASN A 1 103 ? -4.782 -6.060 7.302 1.00 90.00 103 ASN A O 1
ATOM 823 N N . VAL A 1 104 ? -4.605 -7.957 8.489 1.00 90.88 104 VAL A N 1
ATOM 824 C CA . VAL A 1 104 ? -3.378 -8.428 7.818 1.00 90.88 104 VAL A CA 1
ATOM 825 C C . VAL A 1 104 ? -3.615 -8.620 6.319 1.00 90.88 104 VAL A C 1
ATOM 827 O O . VAL A 1 104 ? -2.819 -8.153 5.504 1.00 90.88 104 VAL A O 1
ATOM 830 N N . GLY A 1 105 ? -4.733 -9.243 5.940 1.00 92.81 105 GLY A N 1
ATOM 831 C CA . GLY A 1 105 ? -5.093 -9.416 4.536 1.00 92.81 105 GLY A CA 1
ATOM 832 C C . GLY A 1 105 ? -5.365 -8.090 3.814 1.00 92.81 105 GLY A C 1
ATOM 833 O O . GLY A 1 105 ? -4.922 -7.914 2.684 1.00 92.81 105 GLY A O 1
ATOM 834 N N . VAL A 1 106 ? -6.028 -7.130 4.469 1.00 93.88 106 VAL A N 1
ATOM 835 C CA . VAL A 1 106 ? -6.250 -5.779 3.925 1.00 93.88 106 VAL A CA 1
ATOM 836 C C . VAL A 1 106 ? -4.920 -5.058 3.718 1.00 93.88 106 VAL A C 1
ATOM 838 O O . VAL A 1 106 ? -4.715 -4.492 2.648 1.00 93.88 106 VAL A O 1
ATOM 841 N N . ILE A 1 107 ? -4.004 -5.107 4.692 1.00 93.88 107 ILE A N 1
ATOM 842 C CA . ILE A 1 107 ? -2.663 -4.512 4.572 1.00 93.88 107 ILE A CA 1
ATOM 843 C C . ILE A 1 107 ? -1.941 -5.090 3.353 1.00 93.88 107 ILE A C 1
ATOM 845 O O . ILE A 1 107 ? -1.475 -4.333 2.502 1.00 93.88 107 ILE A O 1
ATOM 849 N N . PHE A 1 108 ? -1.902 -6.421 3.245 1.00 94.50 108 PHE A N 1
ATOM 850 C CA . PHE A 1 108 ? -1.266 -7.111 2.127 1.00 94.50 108 PHE A CA 1
ATOM 851 C C . PHE A 1 108 ? -1.876 -6.701 0.782 1.00 94.50 108 PHE A C 1
ATOM 853 O O . PHE A 1 108 ? -1.150 -6.291 -0.120 1.00 94.50 108 PHE A O 1
ATOM 860 N N . LEU A 1 109 ? -3.205 -6.756 0.648 1.00 94.75 109 LEU A N 1
ATOM 861 C CA . LEU A 1 109 ? -3.884 -6.450 -0.611 1.00 94.75 109 LEU A CA 1
ATOM 862 C C . LEU A 1 109 ? -3.759 -4.978 -1.009 1.00 94.75 109 LEU A C 1
ATOM 864 O O . LEU A 1 109 ? -3.623 -4.681 -2.192 1.00 94.75 109 LEU A O 1
ATOM 868 N N . VAL A 1 110 ? -3.794 -4.043 -0.058 1.00 94.75 110 VAL A N 1
ATOM 869 C CA . VAL A 1 110 ? -3.577 -2.618 -0.351 1.00 94.75 110 VAL A CA 1
ATOM 870 C C . VAL A 1 110 ? -2.154 -2.392 -0.852 1.00 94.75 110 VAL A C 1
ATOM 872 O O . VAL A 1 110 ? -1.960 -1.723 -1.866 1.00 94.75 110 VAL A O 1
ATOM 875 N N . PHE A 1 111 ? -1.161 -2.985 -0.186 1.00 92.44 111 PHE A N 1
ATOM 876 C CA . PHE A 1 111 ? 0.232 -2.867 -0.607 1.00 92.44 111 PHE A CA 1
ATOM 877 C C . PHE A 1 111 ? 0.457 -3.490 -1.989 1.00 92.44 111 PHE A C 1
ATOM 879 O O . PHE A 1 111 ? 1.099 -2.894 -2.853 1.00 92.44 111 PHE A O 1
ATOM 886 N N . PHE A 1 112 ? -0.130 -4.665 -2.220 1.00 94.44 112 PHE A N 1
ATOM 887 C CA . PHE A 1 112 ? -0.058 -5.355 -3.500 1.00 94.44 112 PHE A CA 1
ATOM 888 C C . PHE A 1 112 ? -0.756 -4.567 -4.617 1.00 94.44 112 PHE A C 1
ATOM 890 O O . PHE A 1 112 ? -0.221 -4.476 -5.716 1.00 94.44 112 PHE A O 1
ATOM 897 N N . ASN A 1 113 ? -1.886 -3.908 -4.337 1.00 94.62 113 ASN A N 1
ATOM 898 C CA . ASN A 1 113 ? -2.519 -2.982 -5.280 1.00 94.62 113 ASN A CA 1
ATOM 899 C C . ASN A 1 113 ? -1.597 -1.811 -5.644 1.00 94.62 113 ASN A C 1
ATOM 901 O O . ASN A 1 113 ? -1.398 -1.553 -6.828 1.00 94.62 113 ASN A O 1
ATOM 905 N N . ASN A 1 114 ? -0.990 -1.137 -4.661 1.00 92.56 114 ASN A N 1
ATOM 906 C CA . ASN A 1 114 ? -0.041 -0.051 -4.938 1.00 92.56 114 ASN A CA 1
ATOM 907 C C . ASN A 1 114 ? 1.132 -0.528 -5.801 1.00 92.56 114 ASN A C 1
ATOM 909 O O . ASN A 1 114 ? 1.545 0.161 -6.736 1.00 92.56 114 ASN A O 1
ATOM 913 N N . PHE A 1 115 ? 1.649 -1.723 -5.505 1.00 93.44 115 PHE A N 1
ATOM 914 C CA . PHE A 1 115 ? 2.706 -2.343 -6.291 1.00 93.44 115 PHE A CA 1
ATOM 915 C C . PHE A 1 115 ? 2.265 -2.587 -7.739 1.00 93.44 115 PHE A C 1
ATOM 917 O O . PHE A 1 115 ? 2.970 -2.184 -8.658 1.00 93.44 115 PHE A O 1
ATOM 924 N N . LEU A 1 116 ? 1.093 -3.190 -7.954 1.00 93.94 116 LEU A N 1
ATOM 925 C CA . LEU A 1 116 ? 0.588 -3.499 -9.293 1.00 93.94 116 LEU A CA 1
ATOM 926 C C . LEU A 1 116 ? 0.271 -2.244 -10.113 1.00 93.94 116 LEU A C 1
ATOM 928 O O . LEU A 1 116 ? 0.582 -2.207 -11.297 1.00 93.94 116 LEU A O 1
ATOM 932 N N . VAL A 1 117 ? -0.292 -1.200 -9.501 1.00 93.38 117 VAL A N 1
ATOM 933 C CA . VAL A 1 117 ? -0.497 0.103 -10.163 1.00 93.38 117 VAL A CA 1
ATOM 934 C C . VAL A 1 117 ? 0.835 0.670 -10.640 1.00 93.38 117 VAL A C 1
ATOM 936 O O . VAL A 1 117 ? 0.955 1.115 -11.779 1.00 93.38 117 VAL A O 1
ATOM 939 N N . SER A 1 118 ? 1.850 0.609 -9.781 1.00 92.00 118 SER A N 1
ATOM 940 C CA . SER A 1 118 ? 3.191 1.100 -10.098 1.00 92.00 118 SER A CA 1
ATOM 941 C C . SER A 1 118 ? 3.854 0.260 -11.184 1.00 92.00 118 SER A C 1
ATOM 943 O O . SER A 1 118 ? 4.455 0.816 -12.093 1.00 92.00 118 SER A O 1
ATOM 945 N N . LEU A 1 119 ? 3.680 -1.064 -11.149 1.00 92.38 119 LEU A N 1
ATOM 946 C CA . LEU A 1 119 ? 4.134 -1.972 -12.199 1.00 92.38 119 LEU A CA 1
ATOM 947 C C . LEU A 1 119 ? 3.478 -1.643 -13.545 1.00 92.38 119 LEU A C 1
ATOM 949 O O . LEU A 1 119 ? 4.181 -1.542 -14.543 1.00 92.38 119 LEU A O 1
ATOM 953 N N . VAL A 1 120 ? 2.157 -1.442 -13.582 1.00 92.06 120 VAL A N 1
ATOM 954 C CA . VAL A 1 120 ? 1.437 -1.042 -14.802 1.00 92.06 120 VAL A CA 1
ATOM 955 C C . VAL A 1 120 ? 2.020 0.255 -15.362 1.00 92.06 120 VAL A C 1
ATOM 957 O O . VAL A 1 120 ? 2.310 0.325 -16.554 1.00 92.06 120 VAL A O 1
ATOM 960 N N . LEU A 1 121 ? 2.243 1.259 -14.513 1.00 90.75 121 LEU A N 1
ATOM 961 C CA . LEU A 1 121 ? 2.811 2.539 -14.936 1.00 90.75 121 LEU A CA 1
ATOM 962 C C . LEU A 1 121 ? 4.253 2.386 -15.446 1.00 90.75 121 LEU A C 1
ATOM 964 O O . LEU A 1 121 ? 4.558 2.880 -16.529 1.00 90.75 121 LEU A O 1
ATOM 968 N N . GLU A 1 122 ? 5.101 1.624 -14.755 1.00 89.56 122 GLU A N 1
ATOM 969 C CA . GLU A 1 122 ? 6.472 1.326 -15.196 1.00 89.56 122 GLU A CA 1
ATOM 970 C C . GLU A 1 122 ? 6.516 0.572 -16.538 1.00 89.56 122 GLU A C 1
ATOM 972 O O . GLU A 1 122 ? 7.341 0.860 -17.410 1.00 89.56 122 GLU A O 1
ATOM 977 N N . LEU A 1 123 ? 5.589 -0.367 -16.753 1.00 88.94 123 LEU A N 1
ATOM 978 C CA . LEU A 1 123 ? 5.441 -1.069 -18.031 1.00 88.94 123 LEU A CA 1
ATOM 979 C C . LEU A 1 123 ? 5.044 -0.104 -19.155 1.00 88.94 123 LEU A C 1
ATOM 981 O O . LEU A 1 123 ? 5.580 -0.203 -20.258 1.00 88.94 123 LEU A O 1
ATOM 985 N N . THR A 1 124 ? 4.175 0.879 -18.883 1.00 85.81 124 THR A N 1
ATOM 986 C CA . THR A 1 124 ? 3.841 1.912 -19.882 1.00 85.81 124 THR A CA 1
ATOM 987 C C . THR A 1 124 ? 5.004 2.856 -20.192 1.00 85.81 124 THR A C 1
ATOM 989 O O . THR A 1 124 ? 5.038 3.432 -21.279 1.00 85.81 124 THR A O 1
ATOM 992 N N . THR A 1 125 ? 5.972 3.000 -19.280 1.00 80.12 125 THR A N 1
ATOM 993 C CA . THR A 1 125 ? 7.159 3.851 -19.463 1.00 80.12 125 THR A CA 1
ATOM 994 C C . THR A 1 125 ? 8.389 3.105 -19.987 1.00 80.12 125 THR A C 1
ATOM 996 O O . THR A 1 125 ? 9.427 3.733 -20.186 1.00 80.12 125 THR A O 1
ATOM 999 N N . GLY A 1 126 ? 8.279 1.805 -20.290 1.00 76.94 126 GLY A N 1
ATOM 1000 C CA . GLY A 1 126 ? 9.293 1.059 -21.046 1.00 76.94 126 GLY A CA 1
ATOM 1001 C C . GLY A 1 126 ? 9.959 -0.111 -20.319 1.00 76.94 126 GLY A C 1
ATOM 1002 O O . GLY A 1 126 ? 10.942 -0.651 -20.832 1.00 76.94 126 GLY A O 1
ATOM 1003 N N . LEU A 1 127 ? 9.450 -0.535 -19.160 1.00 79.31 127 LEU A N 1
ATOM 1004 C CA . LEU A 1 127 ? 9.923 -1.742 -18.481 1.00 79.31 127 LEU A CA 1
ATOM 1005 C C . LEU A 1 127 ? 9.578 -3.000 -19.307 1.00 79.31 127 LEU A C 1
ATOM 1007 O O . LEU A 1 127 ? 8.430 -3.194 -19.689 1.00 79.31 127 LEU A O 1
ATOM 1011 N N . LYS A 1 128 ? 10.567 -3.857 -19.612 1.00 67.62 128 LYS A N 1
ATOM 1012 C CA . LYS A 1 128 ? 10.392 -4.990 -20.555 1.00 67.62 128 LYS A CA 1
ATOM 1013 C C . LYS A 1 128 ? 10.332 -6.378 -19.915 1.00 67.62 128 LYS A C 1
ATOM 1015 O O . LYS A 1 128 ? 9.861 -7.314 -20.551 1.00 67.62 128 LYS A O 1
ATOM 1020 N N . SER A 1 129 ? 10.828 -6.545 -18.691 1.00 70.94 129 SER A N 1
ATOM 1021 C CA . SER A 1 129 ? 10.916 -7.858 -18.038 1.00 70.94 129 SER A CA 1
ATOM 1022 C C . SER A 1 129 ? 10.808 -7.750 -16.523 1.00 70.94 129 SER A C 1
ATOM 1024 O O . SER A 1 129 ? 11.254 -6.761 -15.944 1.00 70.94 129 SER A O 1
ATOM 1026 N N . PHE A 1 130 ? 10.283 -8.799 -15.888 1.00 74.31 130 PHE A N 1
ATOM 1027 C CA . PHE A 1 130 ? 10.149 -8.892 -14.438 1.00 74.31 130 PHE A CA 1
ATOM 1028 C C . PHE A 1 130 ? 11.237 -9.793 -13.838 1.00 74.31 130 PHE A C 1
ATOM 1030 O O . PHE A 1 130 ? 11.241 -11.004 -14.049 1.00 74.31 130 PHE A O 1
ATOM 1037 N N . THR A 1 131 ? 12.159 -9.204 -13.083 1.00 78.75 131 THR A N 1
ATOM 1038 C CA . THR A 1 131 ? 13.171 -9.887 -12.266 1.00 78.75 131 THR A CA 1
ATOM 1039 C C . THR A 1 131 ? 13.059 -9.430 -10.805 1.00 78.75 131 THR A C 1
ATOM 1041 O O . THR A 1 131 ? 12.321 -8.498 -10.481 1.00 78.75 131 THR A O 1
ATOM 1044 N N . LEU A 1 132 ? 13.813 -10.047 -9.888 1.00 74.56 132 LEU A N 1
ATOM 1045 C CA . LEU A 1 132 ? 13.863 -9.585 -8.493 1.00 74.56 132 LEU A CA 1
ATOM 1046 C C . LEU A 1 132 ? 14.352 -8.127 -8.381 1.00 74.56 132 LEU A C 1
ATOM 1048 O O . LEU A 1 132 ? 13.857 -7.371 -7.548 1.00 74.56 132 LEU A O 1
ATOM 1052 N N . SER A 1 133 ? 15.275 -7.700 -9.251 1.00 79.19 133 SER A N 1
ATOM 1053 C CA . SER A 1 133 ? 15.715 -6.302 -9.295 1.00 79.19 133 SER A CA 1
ATOM 1054 C C . SER A 1 133 ? 14.596 -5.366 -9.755 1.00 79.19 133 SER A C 1
ATOM 1056 O O . SER A 1 133 ? 14.496 -4.254 -9.247 1.00 79.19 133 SER A O 1
ATOM 1058 N N . THR A 1 134 ? 13.713 -5.825 -10.648 1.00 82.31 134 THR A N 1
ATOM 1059 C CA . THR A 1 134 ? 12.516 -5.085 -11.078 1.00 82.31 134 THR A CA 1
ATOM 1060 C C . THR A 1 134 ? 11.571 -4.815 -9.911 1.00 82.31 134 THR A C 1
ATOM 1062 O O . THR A 1 134 ? 11.039 -3.718 -9.798 1.00 82.31 134 THR A O 1
ATOM 1065 N N . PHE A 1 135 ? 11.389 -5.777 -9.001 1.00 84.62 135 PHE A N 1
ATOM 1066 C CA . PHE A 1 135 ? 10.553 -5.581 -7.813 1.00 84.62 135 PHE A CA 1
ATOM 1067 C C . PHE A 1 135 ? 11.065 -4.429 -6.935 1.00 84.62 135 PHE A C 1
ATOM 1069 O O . PHE A 1 135 ? 10.294 -3.543 -6.566 1.00 84.62 135 PHE A O 1
ATOM 1076 N N . ILE A 1 136 ? 12.374 -4.411 -6.651 1.00 86.12 136 ILE A N 1
ATOM 1077 C CA . ILE A 1 136 ? 13.016 -3.338 -5.877 1.00 86.12 136 ILE A CA 1
ATOM 1078 C C . ILE A 1 136 ? 12.873 -2.002 -6.614 1.00 86.12 136 ILE A C 1
ATOM 1080 O O . ILE A 1 136 ? 12.449 -1.024 -6.004 1.00 86.12 136 ILE A O 1
ATOM 1084 N N . GLN A 1 137 ? 13.143 -1.980 -7.924 1.00 86.25 137 GLN A N 1
ATOM 1085 C CA . GLN A 1 137 ? 12.999 -0.786 -8.764 1.00 86.25 137 GLN A CA 1
ATOM 1086 C C . GLN A 1 137 ? 11.581 -0.208 -8.722 1.00 86.25 137 GLN A C 1
ATOM 1088 O O . GLN A 1 137 ? 11.434 1.001 -8.579 1.00 86.25 137 GLN A O 1
ATOM 1093 N N . ILE A 1 138 ? 10.548 -1.055 -8.789 1.00 89.56 138 ILE A N 1
ATOM 1094 C CA . ILE A 1 138 ? 9.148 -0.620 -8.737 1.00 89.56 138 ILE A CA 1
ATOM 1095 C C . ILE A 1 138 ? 8.819 -0.021 -7.370 1.00 89.56 138 ILE A C 1
ATOM 1097 O O . ILE A 1 138 ? 8.211 1.041 -7.318 1.00 89.56 138 ILE A O 1
ATOM 1101 N N . ILE A 1 139 ? 9.226 -0.643 -6.260 1.00 88.06 139 ILE A N 1
ATOM 1102 C CA . ILE A 1 139 ? 8.940 -0.108 -4.915 1.00 88.06 139 ILE A CA 1
ATOM 1103 C C . ILE A 1 139 ? 9.633 1.236 -4.688 1.00 88.06 139 ILE A C 1
ATOM 1105 O O . ILE A 1 139 ? 9.064 2.129 -4.066 1.00 88.06 139 ILE A O 1
ATOM 1109 N N . THR A 1 140 ? 10.846 1.400 -5.210 1.00 86.94 140 THR A N 1
ATOM 1110 C CA . THR A 1 140 ? 11.576 2.671 -5.142 1.00 86.94 140 THR A CA 1
ATOM 1111 C C . THR A 1 140 ? 11.289 3.585 -6.330 1.00 86.94 140 THR A C 1
ATOM 1113 O O . THR A 1 140 ? 12.021 4.546 -6.544 1.00 86.94 140 THR A O 1
ATOM 1116 N N . SER A 1 141 ? 10.263 3.295 -7.132 1.00 87.00 141 SER A N 1
ATOM 1117 C CA . SER A 1 141 ? 9.906 4.133 -8.272 1.00 87.00 141 SER A CA 1
ATOM 1118 C C . SER A 1 141 ? 9.197 5.406 -7.829 1.00 87.00 141 SER A C 1
ATOM 1120 O O . SER A 1 141 ? 8.611 5.505 -6.740 1.00 87.00 141 SER A O 1
ATOM 1122 N N . MET A 1 142 ? 9.188 6.383 -8.731 1.00 86.44 142 MET A N 1
ATOM 1123 C CA . MET A 1 142 ? 8.368 7.572 -8.566 1.00 86.44 142 MET A CA 1
ATOM 1124 C C . MET A 1 142 ? 6.878 7.205 -8.480 1.00 86.44 142 MET A C 1
ATOM 1126 O O . MET A 1 142 ? 6.180 7.696 -7.596 1.00 86.44 142 MET A O 1
ATOM 1130 N N . TRP A 1 143 ? 6.393 6.304 -9.341 1.00 88.75 143 TRP A N 1
ATOM 1131 C CA . TRP A 1 143 ? 4.981 5.912 -9.389 1.00 88.75 143 TRP A CA 1
ATOM 1132 C C . TRP A 1 143 ? 4.497 5.275 -8.087 1.00 88.75 143 TRP A C 1
ATOM 1134 O O . TRP A 1 143 ? 3.410 5.605 -7.606 1.00 88.75 143 TRP A O 1
ATOM 1144 N N . PHE A 1 144 ? 5.326 4.432 -7.471 1.00 90.12 144 PHE A N 1
ATOM 1145 C CA . PHE A 1 144 ? 5.010 3.820 -6.183 1.00 90.12 144 PHE A CA 1
ATOM 1146 C C . PHE A 1 144 ? 4.978 4.845 -5.058 1.00 90.12 144 PHE A C 1
ATOM 1148 O O . PHE A 1 144 ? 4.019 4.891 -4.285 1.00 90.12 144 PHE A O 1
ATOM 1155 N N . THR A 1 145 ? 5.980 5.722 -5.020 1.00 88.12 145 THR A N 1
ATOM 1156 C CA . THR A 1 145 ? 6.073 6.797 -4.029 1.00 88.12 145 THR A CA 1
ATOM 1157 C C . THR A 1 145 ? 4.866 7.738 -4.113 1.00 88.12 145 THR A C 1
ATOM 1159 O O . THR A 1 145 ? 4.259 8.057 -3.093 1.00 88.12 145 THR A O 1
ATOM 1162 N N . VAL A 1 146 ? 4.451 8.118 -5.327 1.00 87.44 146 VAL A N 1
ATOM 1163 C CA . VAL A 1 146 ? 3.266 8.956 -5.584 1.00 87.44 146 VAL A CA 1
ATOM 1164 C C . VAL A 1 146 ? 1.988 8.261 -5.129 1.00 87.44 146 VAL A C 1
ATOM 1166 O O . VAL A 1 146 ? 1.179 8.849 -4.409 1.00 87.44 146 VAL A O 1
ATOM 1169 N N . THR A 1 147 ? 1.803 7.002 -5.531 1.00 90.88 147 THR A N 1
ATOM 1170 C CA . THR A 1 147 ? 0.606 6.225 -5.184 1.00 90.88 147 THR A CA 1
ATOM 1171 C C . THR A 1 147 ? 0.485 6.094 -3.666 1.00 90.88 147 THR A C 1
ATOM 1173 O O . THR A 1 147 ? -0.576 6.372 -3.098 1.00 90.88 147 THR A O 1
ATOM 1176 N N . MET A 1 148 ? 1.589 5.766 -2.989 1.00 90.88 148 MET A N 1
ATOM 1177 C CA . MET A 1 148 ? 1.646 5.671 -1.533 1.00 90.88 148 MET A CA 1
ATOM 1178 C C . MET A 1 148 ? 1.401 7.030 -0.859 1.00 90.88 148 MET A C 1
ATOM 1180 O O . MET A 1 148 ? 0.594 7.101 0.065 1.00 90.88 148 MET A O 1
ATOM 1184 N N . PHE A 1 149 ? 2.015 8.118 -1.336 1.00 90.38 149 PHE A N 1
ATOM 1185 C CA . PHE A 1 149 ? 1.803 9.469 -0.805 1.00 90.38 149 PHE A CA 1
ATOM 1186 C C . PHE A 1 149 ? 0.323 9.874 -0.826 1.00 90.38 149 PHE A C 1
ATOM 1188 O O . PHE A 1 149 ? -0.235 10.267 0.206 1.00 90.38 149 PHE A O 1
ATOM 1195 N N . PHE A 1 150 ? -0.337 9.743 -1.981 1.00 91.88 150 PHE A N 1
ATOM 1196 C CA . PHE A 1 150 ? -1.755 10.080 -2.109 1.00 91.88 150 PHE A CA 1
ATOM 1197 C C . PHE A 1 150 ? -2.634 9.148 -1.283 1.00 91.88 150 PHE A C 1
ATOM 1199 O O . PHE A 1 150 ? -3.585 9.606 -0.653 1.00 91.88 150 PHE A O 1
ATOM 1206 N N . GLN A 1 151 ? -2.307 7.858 -1.224 1.00 93.44 151 GLN A N 1
ATOM 1207 C CA . GLN A 1 151 ? -3.074 6.890 -0.447 1.00 93.44 151 GLN A CA 1
ATOM 1208 C C . GLN A 1 151 ? -2.987 7.193 1.055 1.00 93.44 151 GLN A C 1
ATOM 1210 O O . GLN A 1 151 ? -4.009 7.170 1.742 1.00 93.44 151 GLN A O 1
ATOM 1215 N N . ILE A 1 152 ? -1.806 7.526 1.580 1.00 91.44 152 ILE A N 1
ATOM 1216 C CA . ILE A 1 152 ? -1.638 7.941 2.979 1.00 91.44 152 ILE A CA 1
ATOM 1217 C C . ILE A 1 152 ? -2.410 9.241 3.227 1.00 91.44 152 ILE A C 1
ATOM 1219 O O . ILE A 1 152 ? -3.209 9.313 4.164 1.00 91.44 152 ILE A O 1
ATOM 1223 N N . SER A 1 153 ? -2.245 10.240 2.359 1.00 91.94 153 SER A N 1
ATOM 1224 C CA . SER A 1 153 ? -2.888 11.553 2.491 1.00 91.94 153 SER A CA 1
ATOM 1225 C C . SER A 1 153 ? -4.416 11.456 2.479 1.00 91.94 153 SER A C 1
ATOM 1227 O O . SER A 1 153 ? -5.079 11.921 3.408 1.00 91.94 153 SER A O 1
ATOM 1229 N N . PHE A 1 154 ? -4.997 10.787 1.481 1.00 94.50 154 PHE A N 1
ATOM 1230 C CA . PHE A 1 154 ? -6.445 10.607 1.377 1.00 94.50 154 PHE A CA 1
ATOM 1231 C C . PHE A 1 154 ? -7.007 9.758 2.510 1.00 94.50 154 PHE A C 1
ATOM 1233 O O . PHE A 1 154 ? -8.056 10.098 3.047 1.00 94.50 154 PHE A O 1
ATOM 1240 N N . THR A 1 155 ? -6.317 8.694 2.928 1.00 93.38 155 THR A N 1
ATOM 1241 C CA . THR A 1 155 ? -6.759 7.873 4.068 1.00 93.38 155 THR A CA 1
ATOM 1242 C C . THR A 1 155 ? -6.747 8.688 5.363 1.00 93.38 155 THR A C 1
ATOM 1244 O O . THR A 1 155 ? -7.682 8.601 6.158 1.00 93.38 155 THR A O 1
ATOM 1247 N N . THR A 1 156 ? -5.733 9.535 5.550 1.00 91.12 156 THR A N 1
ATOM 1248 C CA . THR A 1 156 ? -5.606 10.424 6.712 1.00 91.12 156 THR A CA 1
ATOM 1249 C C . THR A 1 156 ? -6.731 11.455 6.751 1.00 91.12 156 THR A C 1
ATOM 1251 O O . THR A 1 156 ? -7.378 11.611 7.783 1.00 91.12 156 THR A O 1
ATOM 1254 N N . VAL A 1 157 ? -7.032 12.106 5.622 1.00 91.75 157 VAL A N 1
ATOM 1255 C CA . VAL A 1 157 ? -8.187 13.015 5.494 1.00 91.75 157 VAL A CA 1
ATOM 1256 C C . VAL A 1 157 ? -9.502 12.258 5.727 1.00 91.75 157 VAL A C 1
ATOM 1258 O O . VAL A 1 157 ? -10.354 12.734 6.474 1.00 91.75 157 VAL A O 1
ATOM 1261 N N . LEU A 1 158 ? -9.603 11.053 5.154 1.00 91.81 158 LEU A N 1
ATOM 1262 C CA . LEU A 1 158 ? -10.584 9.986 5.393 1.00 91.81 158 LEU A CA 1
ATOM 1263 C C . LEU A 1 158 ? -10.996 9.858 6.862 1.00 91.81 158 LEU A C 1
ATOM 1265 O O . LEU A 1 158 ? -12.174 9.854 7.227 1.00 91.81 158 LEU A O 1
ATOM 1269 N N . LEU A 1 159 ? -9.974 9.690 7.691 1.00 88.62 159 LEU A N 1
ATOM 1270 C CA . LEU A 1 159 ? -10.078 9.294 9.087 1.00 88.62 159 LEU A CA 1
ATOM 1271 C C . LEU A 1 159 ? -9.911 10.470 10.060 1.00 88.62 159 LEU A C 1
ATOM 1273 O O . LEU A 1 159 ? -9.966 10.250 11.265 1.00 88.62 159 LEU A O 1
ATOM 1277 N N . ARG A 1 160 ? -9.719 11.710 9.588 1.00 87.62 160 ARG A N 1
ATOM 1278 C CA . ARG A 1 160 ? -9.288 12.852 10.424 1.00 87.62 160 ARG A CA 1
ATOM 1279 C C . ARG A 1 160 ? -10.166 13.116 11.654 1.00 87.62 160 ARG A C 1
ATOM 1281 O O . ARG A 1 160 ? -9.659 13.574 12.669 1.00 87.62 160 ARG A O 1
ATOM 1288 N N . GLU A 1 161 ? -11.464 12.838 11.551 1.00 85.38 161 GLU A N 1
ATOM 1289 C CA . GLU A 1 161 ? -12.447 13.043 12.626 1.00 85.38 161 GLU A CA 1
ATOM 1290 C C . GLU A 1 161 ? -12.473 11.873 13.625 1.00 85.38 161 GLU A C 1
ATOM 1292 O O . GLU A 1 161 ? -12.915 12.036 14.758 1.00 85.38 161 GLU A O 1
ATOM 1297 N N . GLU A 1 162 ? -11.949 10.706 13.241 1.00 83.00 162 GLU A N 1
ATOM 1298 C CA . GLU A 1 162 ? -11.869 9.510 14.090 1.00 83.00 162 GLU A CA 1
ATOM 1299 C C . GLU A 1 162 ? -10.495 9.304 14.726 1.00 83.00 162 GLU A C 1
ATOM 1301 O O . GLU A 1 162 ? -10.370 8.677 15.782 1.00 83.00 162 GLU A O 1
ATOM 1306 N N . LEU A 1 163 ? -9.446 9.835 14.098 1.00 76.19 163 LEU A N 1
ATOM 1307 C CA . LEU A 1 163 ? -8.093 9.767 14.623 1.00 76.19 163 LEU A CA 1
ATOM 1308 C C . LEU A 1 163 ? -7.917 10.750 15.776 1.00 76.19 163 LEU A C 1
ATOM 1310 O O . LEU A 1 163 ? -8.273 11.926 15.713 1.00 76.19 163 LEU A O 1
ATOM 1314 N N . ARG A 1 164 ? -7.250 10.292 16.836 1.00 73.50 164 ARG A N 1
ATOM 1315 C CA . ARG A 1 164 ? -6.730 11.207 17.855 1.00 73.50 164 ARG A CA 1
ATOM 1316 C C . ARG A 1 164 ? -5.684 12.125 17.219 1.00 73.50 164 ARG A C 1
ATOM 1318 O O . ARG A 1 164 ? -4.892 11.668 16.398 1.00 73.50 164 ARG A O 1
ATOM 1325 N N . LYS A 1 165 ? -5.601 13.379 17.684 1.00 74.38 165 LYS A N 1
ATOM 1326 C CA . LYS A 1 165 ? -4.632 14.377 17.183 1.00 74.38 165 LYS A CA 1
ATOM 1327 C C . LYS A 1 165 ? -3.193 13.840 17.038 1.00 74.38 165 LYS A C 1
ATOM 1329 O O . LYS A 1 165 ? -2.607 14.080 15.992 1.00 74.38 165 LYS A O 1
ATOM 1334 N N . PRO A 1 166 ? -2.625 13.073 17.996 1.00 70.12 166 PRO A N 1
ATOM 1335 C CA . PRO A 1 166 ? -1.286 12.504 17.830 1.00 70.12 166 PRO A CA 1
ATOM 1336 C C . PRO A 1 166 ? -1.172 11.550 16.633 1.00 70.12 166 PRO A C 1
ATOM 1338 O O . PRO A 1 166 ? -0.218 11.654 15.877 1.00 70.12 166 PRO A O 1
ATOM 1341 N N . VAL A 1 167 ? -2.169 10.685 16.413 1.00 73.75 167 VAL A N 1
ATOM 1342 C CA . VAL A 1 167 ? -2.195 9.734 15.284 1.00 73.75 167 VAL A CA 1
ATOM 1343 C C . VAL A 1 167 ? -2.344 10.468 13.960 1.00 73.75 167 VAL A C 1
ATOM 1345 O O . VAL A 1 167 ? -1.694 10.119 12.980 1.00 73.75 167 VAL A O 1
ATOM 1348 N N . LEU A 1 168 ? -3.165 11.519 13.947 1.00 78.31 168 LEU A N 1
ATOM 1349 C CA . LEU A 1 168 ? -3.313 12.400 12.797 1.00 78.31 168 LEU A CA 1
ATOM 1350 C C . LEU A 1 168 ? -1.975 13.063 12.431 1.00 78.31 168 LEU A C 1
ATOM 1352 O O . LEU A 1 168 ? -1.586 13.037 11.269 1.00 78.31 168 LEU A O 1
ATOM 1356 N N . TYR A 1 169 ? -1.242 13.604 13.410 1.00 75.50 169 TYR A N 1
ATOM 1357 C CA . TYR A 1 169 ? 0.075 14.200 13.165 1.00 75.50 169 TYR A CA 1
ATOM 1358 C C . TYR A 1 169 ? 1.109 13.166 12.712 1.00 75.50 169 TYR A C 1
ATOM 1360 O O . TYR A 1 169 ? 1.860 13.448 11.783 1.00 75.50 169 TYR A O 1
ATOM 1368 N N . THR A 1 170 ? 1.117 11.963 13.297 1.00 75.12 170 THR A N 1
ATOM 1369 C CA . THR A 1 170 ? 1.954 10.846 12.831 1.00 75.12 170 THR A CA 1
ATOM 1370 C C . THR A 1 170 ? 1.685 10.510 11.373 1.00 75.12 170 THR A C 1
ATOM 1372 O O . THR A 1 170 ? 2.621 10.431 10.584 1.00 75.12 170 THR A O 1
ATOM 1375 N N . ALA A 1 171 ? 0.416 10.367 11.000 1.00 81.06 171 ALA A N 1
ATOM 1376 C CA . ALA A 1 171 ? 0.015 10.048 9.638 1.00 81.06 171 ALA A CA 1
ATOM 1377 C C . ALA A 1 171 ? 0.395 11.155 8.636 1.00 81.06 171 ALA A C 1
ATOM 1379 O O . ALA A 1 171 ? 0.882 10.859 7.547 1.00 81.06 171 ALA A O 1
ATOM 1380 N N . LEU A 1 172 ? 0.239 12.429 9.016 1.00 81.12 172 LEU A N 1
ATOM 1381 C CA . LEU A 1 172 ? 0.651 13.570 8.191 1.00 81.12 172 LEU A CA 1
ATOM 1382 C C . LEU A 1 172 ? 2.172 13.638 8.013 1.00 81.12 172 LEU A C 1
ATOM 1384 O O . LEU A 1 172 ? 2.648 13.807 6.894 1.00 81.12 172 LEU A O 1
ATOM 1388 N N . LEU A 1 173 ? 2.939 13.463 9.091 1.00 76.88 173 LEU A N 1
ATOM 1389 C CA . LEU A 1 173 ? 4.403 13.418 9.023 1.00 76.88 173 LEU A CA 1
ATOM 1390 C C . LEU A 1 173 ? 4.894 12.237 8.186 1.00 76.88 173 LEU A C 1
ATOM 1392 O O . LEU A 1 173 ? 5.894 12.353 7.487 1.00 76.88 173 LEU A O 1
ATOM 1396 N N . GLN A 1 174 ? 4.172 11.121 8.219 1.00 82.44 174 GLN A N 1
ATOM 1397 C CA . GLN A 1 174 ? 4.470 9.966 7.392 1.00 82.44 174 GLN A CA 1
ATOM 1398 C C . GLN A 1 174 ? 4.155 10.207 5.909 1.00 82.44 174 GLN A C 1
ATOM 1400 O O . GLN A 1 174 ? 4.929 9.800 5.050 1.00 82.44 174 GLN A O 1
ATOM 1405 N N . ALA A 1 175 ? 3.065 10.906 5.583 1.00 84.12 175 ALA A N 1
ATOM 1406 C CA . ALA A 1 175 ? 2.821 11.344 4.209 1.00 84.12 175 ALA A CA 1
ATOM 1407 C C . ALA A 1 175 ? 3.960 12.254 3.718 1.00 84.12 175 ALA A C 1
ATOM 1409 O O . ALA A 1 175 ? 4.485 12.053 2.627 1.00 84.12 175 ALA A O 1
ATOM 1410 N N . LEU A 1 176 ? 4.386 13.209 4.551 1.00 78.88 176 LEU A N 1
ATOM 1411 C CA . LEU A 1 176 ? 5.493 14.111 4.235 1.00 78.88 176 LEU A CA 1
ATOM 1412 C C . LEU A 1 176 ? 6.820 13.365 4.055 1.00 78.88 176 LEU A C 1
ATOM 1414 O O . LEU A 1 176 ? 7.541 13.654 3.109 1.00 78.88 176 LEU A O 1
ATOM 1418 N N . SER A 1 177 ? 7.135 12.374 4.894 1.00 76.38 177 SER A N 1
ATOM 1419 C CA . SER A 1 177 ? 8.376 11.604 4.740 1.00 76.38 177 SER A CA 1
ATOM 1420 C C . SER A 1 177 ? 8.402 10.773 3.456 1.00 76.38 177 SER A C 1
ATOM 1422 O O . SER A 1 177 ? 9.462 10.640 2.854 1.00 76.38 177 SER A O 1
ATOM 1424 N N . ILE A 1 178 ? 7.249 10.270 2.997 1.00 80.00 178 ILE A N 1
ATOM 1425 C CA . ILE A 1 178 ? 7.124 9.617 1.685 1.00 80.00 178 ILE A CA 1
ATOM 1426 C C . ILE A 1 178 ? 7.261 10.635 0.544 1.00 80.00 178 ILE A C 1
ATOM 1428 O O . ILE A 1 178 ? 7.912 10.340 -0.454 1.00 80.00 178 ILE A O 1
ATOM 1432 N N . ALA A 1 179 ? 6.697 11.841 0.682 1.00 74.38 179 ALA A N 1
ATOM 1433 C CA . ALA A 1 179 ? 6.866 12.908 -0.310 1.00 74.38 179 ALA A CA 1
ATOM 1434 C C . ALA A 1 179 ? 8.333 13.346 -0.457 1.00 74.38 179 ALA A C 1
ATOM 1436 O O . ALA A 1 179 ? 8.780 13.720 -1.536 1.00 74.38 179 ALA A O 1
ATOM 1437 N N . LEU A 1 180 ? 9.090 13.246 0.629 1.00 70.31 180 LEU A N 1
ATOM 1438 C CA . LEU A 1 180 ? 10.519 13.520 0.671 1.00 70.31 180 LEU A CA 1
ATOM 1439 C C . LEU A 1 180 ? 11.358 12.280 0.362 1.00 70.31 180 LEU A C 1
ATOM 1441 O O . LEU A 1 180 ? 12.534 12.250 0.683 1.00 70.31 180 LEU A O 1
ATOM 1445 N N . LEU A 1 181 ? 10.808 11.223 -0.237 1.00 72.19 181 LEU A N 1
ATOM 1446 C CA . LEU A 1 181 ? 11.662 10.152 -0.737 1.00 72.19 181 LEU A CA 1
ATOM 1447 C C . LEU A 1 181 ? 12.398 10.615 -2.005 1.00 72.19 181 LEU A C 1
ATOM 1449 O O . LEU A 1 181 ? 11.801 11.277 -2.862 1.00 72.19 181 LEU A O 1
ATOM 1453 N N . PRO A 1 182 ? 13.669 10.210 -2.191 1.00 61.34 182 PRO A N 1
ATOM 1454 C CA . PRO A 1 182 ? 14.488 10.637 -3.321 1.00 61.34 182 PRO A CA 1
ATOM 1455 C C . PRO A 1 182 ? 13.863 10.486 -4.721 1.00 61.34 182 PRO A C 1
ATOM 1457 O O . PRO A 1 182 ? 14.105 11.362 -5.548 1.00 61.34 182 PRO A O 1
ATOM 1460 N N . PRO A 1 183 ? 13.052 9.453 -5.034 1.00 59.53 183 PRO A N 1
ATOM 1461 C CA . PRO A 1 183 ? 12.387 9.345 -6.335 1.00 59.53 183 PRO A CA 1
ATOM 1462 C C . PRO A 1 183 ? 11.408 10.490 -6.626 1.00 59.53 183 PRO A C 1
ATOM 1464 O O . PRO A 1 183 ? 11.296 10.914 -7.773 1.00 59.53 183 PRO A O 1
ATOM 1467 N N . LEU A 1 184 ? 10.710 11.005 -5.607 1.00 57.47 184 LEU A N 1
ATOM 1468 C CA . LEU A 1 184 ? 9.789 12.135 -5.761 1.00 57.47 184 LEU A CA 1
ATOM 1469 C C . LEU A 1 184 ? 10.539 13.470 -5.714 1.00 57.47 184 LEU A C 1
ATOM 1471 O O . LEU A 1 184 ? 10.250 14.378 -6.484 1.00 57.47 184 LEU A O 1
ATOM 1475 N N . PHE A 1 185 ? 11.544 13.568 -4.851 1.00 62.50 185 PHE A N 1
ATOM 1476 C CA . PHE A 1 185 ? 12.300 14.796 -4.628 1.00 62.50 185 PHE A CA 1
ATOM 1477 C C . PHE A 1 185 ? 13.255 15.137 -5.780 1.00 62.50 185 PHE A C 1
ATOM 1479 O O . PHE A 1 185 ? 13.296 16.276 -6.237 1.00 62.50 185 PHE A O 1
ATOM 1486 N N . LYS A 1 186 ? 13.942 14.130 -6.347 1.00 63.75 186 LYS A N 1
ATOM 1487 C CA . LYS A 1 186 ? 14.760 14.301 -7.563 1.00 63.75 186 LYS A CA 1
ATOM 1488 C C . LYS A 1 186 ? 13.910 14.689 -8.773 1.00 63.75 186 LYS A C 1
ATOM 1490 O O . LYS A 1 186 ? 14.383 15.409 -9.645 1.00 63.75 186 LYS A O 1
ATOM 1495 N N . PHE A 1 187 ? 12.652 14.246 -8.826 1.00 57.31 187 PHE A N 1
ATOM 1496 C CA . PHE A 1 187 ? 11.715 14.669 -9.868 1.00 57.31 187 PHE A CA 1
ATOM 1497 C C . PHE A 1 187 ? 11.293 16.141 -9.724 1.00 57.31 187 PHE A C 1
ATOM 1499 O O . PHE A 1 187 ? 11.038 16.798 -10.729 1.00 57.31 187 PHE A O 1
ATOM 1506 N N . LEU A 1 188 ? 11.250 16.673 -8.498 1.00 58.38 188 LEU A N 1
ATOM 1507 C CA . LEU A 1 188 ? 10.934 18.081 -8.223 1.00 58.38 188 LEU A CA 1
ATOM 1508 C C . LEU A 1 188 ? 12.105 19.041 -8.511 1.00 58.38 188 LEU A C 1
ATOM 1510 O O . LEU A 1 188 ? 11.922 20.252 -8.433 1.00 58.38 188 LEU A O 1
ATOM 1514 N N . GLY A 1 189 ? 13.271 18.523 -8.919 1.00 53.69 189 GLY A N 1
ATOM 1515 C CA . GLY A 1 189 ? 14.404 19.322 -9.396 1.00 53.69 189 GLY A CA 1
ATOM 1516 C C . GLY A 1 189 ? 15.409 19.734 -8.319 1.00 53.69 189 GLY A C 1
ATOM 1517 O O . GLY A 1 189 ? 16.274 20.564 -8.594 1.00 53.69 189 GLY A O 1
ATOM 1518 N N . GLU A 1 190 ? 15.328 19.164 -7.116 1.00 55.69 190 GLU A N 1
ATOM 1519 C CA . GLU A 1 190 ? 16.227 19.506 -6.012 1.00 55.69 190 GLU A CA 1
ATOM 1520 C C . GLU A 1 190 ? 17.467 18.599 -5.935 1.00 55.69 190 GLU A C 1
ATOM 1522 O O . GLU A 1 190 ? 17.409 17.390 -6.176 1.00 55.69 190 GLU A O 1
ATOM 1527 N N . ALA A 1 191 ? 18.617 19.210 -5.618 1.00 52.19 191 ALA A N 1
ATOM 1528 C CA . ALA A 1 191 ? 19.939 18.587 -5.720 1.00 52.19 191 ALA A CA 1
ATOM 1529 C C . ALA A 1 191 ? 20.301 17.678 -4.534 1.00 52.19 191 ALA A C 1
ATOM 1531 O O . ALA A 1 191 ? 21.090 16.750 -4.700 1.00 52.19 191 ALA A O 1
ATOM 1532 N N . SER A 1 192 ? 19.752 17.930 -3.343 1.00 57.94 192 SER A N 1
ATOM 1533 C CA . SER A 1 192 ? 20.000 17.119 -2.150 1.00 57.94 192 SER A CA 1
ATOM 1534 C C . SER A 1 192 ? 18.843 17.244 -1.180 1.00 57.94 192 SER A C 1
ATOM 1536 O O . SER A 1 192 ? 18.309 18.324 -0.991 1.00 57.94 192 SER A O 1
ATOM 1538 N N . ILE A 1 193 ? 18.499 16.128 -0.553 1.00 61.28 193 ILE A N 1
ATOM 1539 C CA . ILE A 1 193 ? 17.328 15.984 0.313 1.00 61.28 193 ILE A CA 1
ATOM 1540 C C . ILE A 1 193 ? 17.654 16.224 1.795 1.00 61.28 193 ILE A C 1
ATOM 1542 O O . ILE A 1 193 ? 16.774 16.286 2.654 1.00 61.28 193 ILE A O 1
ATOM 1546 N N . LEU A 1 194 ? 18.951 16.315 2.116 1.00 60.00 194 LEU A N 1
ATOM 1547 C CA . LEU A 1 194 ? 19.460 16.452 3.480 1.00 60.00 194 LEU A CA 1
ATOM 1548 C C . LEU A 1 194 ? 18.949 17.702 4.233 1.00 60.00 194 LEU A C 1
ATOM 1550 O O . LEU A 1 194 ? 18.646 17.559 5.423 1.00 60.00 194 LEU A O 1
ATOM 1554 N N . PRO A 1 195 ? 18.849 18.906 3.636 1.00 59.31 195 PRO A N 1
ATOM 1555 C CA . PRO A 1 195 ? 18.423 20.115 4.357 1.00 59.31 195 PRO A CA 1
ATOM 1556 C C . PRO A 1 195 ? 16.968 20.050 4.859 1.00 59.31 195 PRO A C 1
ATOM 1558 O O . PRO A 1 195 ? 16.663 20.362 6.015 1.00 59.31 195 PRO A O 1
ATOM 1561 N N . GLU A 1 196 ? 16.055 19.568 4.024 1.00 63.62 196 GLU A N 1
ATOM 1562 C CA . GLU A 1 196 ? 14.629 19.443 4.327 1.00 63.62 196 GLU A CA 1
ATOM 1563 C C . GLU A 1 196 ? 14.415 18.324 5.352 1.00 63.62 196 GLU A C 1
ATOM 1565 O O . GLU A 1 196 ? 13.681 18.489 6.334 1.00 63.62 196 GLU A O 1
ATOM 1570 N N . PHE A 1 197 ? 15.133 17.206 5.192 1.00 62.69 197 PHE A N 1
ATOM 1571 C CA . PHE A 1 197 ? 15.112 16.113 6.160 1.00 62.69 197 PHE A CA 1
ATOM 1572 C C . PHE A 1 197 ? 15.648 16.530 7.530 1.00 62.69 197 PHE A C 1
ATOM 1574 O O . PHE A 1 197 ? 15.016 16.223 8.542 1.00 62.69 197 PHE A O 1
ATOM 1581 N N . THR A 1 198 ? 16.775 17.243 7.598 1.00 62.88 198 THR A N 1
ATOM 1582 C CA . THR A 1 198 ? 17.347 17.716 8.873 1.00 62.88 198 THR A CA 1
ATOM 1583 C C . THR A 1 198 ? 16.422 18.693 9.593 1.00 62.88 198 THR A C 1
ATOM 1585 O O . THR A 1 198 ? 16.296 18.626 10.816 1.00 62.88 198 THR A O 1
ATOM 1588 N N . THR A 1 199 ? 15.690 19.524 8.852 1.00 66.56 199 THR A N 1
ATOM 1589 C CA . THR A 1 199 ? 14.686 20.437 9.417 1.00 66.56 199 THR A CA 1
ATOM 1590 C C . THR A 1 199 ? 13.519 19.676 10.055 1.00 66.56 199 THR A C 1
ATOM 1592 O O . THR A 1 199 ? 13.080 20.012 11.161 1.00 66.56 199 THR A O 1
ATOM 1595 N N . ILE A 1 200 ? 13.049 18.596 9.424 1.00 66.50 200 ILE A N 1
ATOM 1596 C CA . ILE A 1 200 ? 12.008 17.731 9.998 1.00 66.50 200 ILE A CA 1
ATOM 1597 C C . ILE A 1 200 ? 12.533 16.981 11.227 1.00 66.50 200 ILE A C 1
ATOM 1599 O O . ILE A 1 200 ? 11.834 16.944 12.239 1.00 66.50 200 ILE A O 1
ATOM 1603 N N . VAL A 1 201 ? 13.769 16.460 11.195 1.00 64.62 201 VAL A N 1
ATOM 1604 C CA . VAL A 1 201 ? 14.421 15.843 12.371 1.00 64.62 201 VAL A CA 1
ATOM 1605 C C . VAL A 1 201 ? 14.459 16.813 13.535 1.00 64.62 201 VAL A C 1
ATOM 1607 O O . VAL A 1 201 ? 14.005 16.482 14.629 1.00 64.62 201 VAL A O 1
ATOM 1610 N N . ALA A 1 202 ? 14.992 18.011 13.301 1.00 65.69 202 ALA A N 1
ATOM 1611 C CA . ALA A 1 202 ? 15.133 19.032 14.324 1.00 65.69 202 ALA A CA 1
ATOM 1612 C C . ALA A 1 202 ? 13.766 19.409 14.905 1.00 65.69 202 ALA A C 1
ATOM 1614 O O . ALA A 1 202 ? 13.626 19.513 16.120 1.00 65.69 202 ALA A O 1
ATOM 1615 N N . SER A 1 203 ? 12.739 19.511 14.059 1.00 65.75 203 SER A N 1
ATOM 1616 C CA . SER A 1 203 ? 11.363 19.783 14.481 1.00 65.75 203 SER A CA 1
ATOM 1617 C C . SER A 1 203 ? 10.783 18.652 15.340 1.00 65.75 203 SER A C 1
ATOM 1619 O O . SER A 1 203 ? 10.205 18.914 16.394 1.00 65.75 203 SER A O 1
ATOM 1621 N N . VAL A 1 204 ? 10.973 17.387 14.946 1.00 65.88 204 VAL A N 1
ATOM 1622 C CA . VAL A 1 204 ? 10.502 16.211 15.701 1.00 65.88 204 VAL A CA 1
ATOM 1623 C C . VAL A 1 204 ? 11.234 16.080 17.042 1.00 65.88 204 VAL A C 1
ATOM 1625 O O . VAL A 1 204 ? 10.591 15.885 18.074 1.00 65.88 204 VAL A O 1
ATOM 1628 N N . LEU A 1 205 ? 12.559 16.248 17.059 1.00 67.00 205 LEU A N 1
ATOM 1629 C CA . LEU A 1 205 ? 13.370 16.204 18.282 1.00 67.00 205 LEU A CA 1
ATOM 1630 C C . LEU A 1 205 ? 13.092 17.398 19.207 1.00 67.00 205 LEU A C 1
ATOM 1632 O O . LEU A 1 205 ? 13.080 17.247 20.428 1.00 67.00 205 LEU A O 1
ATOM 1636 N N . HIS A 1 206 ? 12.816 18.579 18.654 1.00 67.62 206 HIS A N 1
ATOM 1637 C CA . HIS A 1 206 ? 12.401 19.745 19.433 1.00 67.62 206 HIS A CA 1
ATOM 1638 C C . HIS A 1 206 ? 11.041 19.509 20.108 1.00 67.62 206 HIS A C 1
ATOM 1640 O O . HIS A 1 206 ? 10.866 19.817 21.288 1.00 67.62 206 HIS A O 1
ATOM 1646 N N . ILE A 1 207 ? 10.090 18.890 19.399 1.00 65.38 207 ILE A N 1
ATOM 1647 C CA . ILE A 1 207 ? 8.809 18.469 19.984 1.00 65.38 207 ILE A CA 1
ATOM 1648 C C . ILE A 1 207 ? 9.029 17.430 21.099 1.00 65.38 207 ILE A C 1
ATOM 1650 O O . ILE A 1 207 ? 8.374 17.523 22.137 1.00 65.38 207 ILE A O 1
ATOM 1654 N N . PHE A 1 208 ? 9.963 16.485 20.920 1.00 62.44 208 PHE A N 1
ATOM 1655 C CA . PHE A 1 208 ? 10.331 15.474 21.922 1.00 62.44 208 PHE A CA 1
ATOM 1656 C C . PHE A 1 208 ? 10.873 16.105 23.211 1.00 62.44 208 PHE A C 1
ATOM 1658 O O . PHE A 1 208 ? 10.406 15.790 24.306 1.00 62.44 208 PHE A O 1
ATOM 1665 N N . ARG A 1 209 ? 11.810 17.051 23.080 1.00 63.53 209 ARG A N 1
ATOM 1666 C CA . ARG A 1 209 ? 12.455 17.711 24.222 1.00 63.53 209 ARG A CA 1
ATOM 1667 C C . ARG A 1 209 ? 11.475 18.525 25.073 1.00 63.53 209 ARG A C 1
ATOM 1669 O O . ARG A 1 209 ? 11.642 18.589 26.284 1.00 63.53 209 ARG A O 1
ATOM 1676 N N . ASN A 1 210 ? 10.437 19.094 24.460 1.00 61.84 210 ASN A N 1
ATOM 1677 C CA . ASN A 1 210 ? 9.484 19.973 25.146 1.00 61.84 210 ASN A CA 1
ATOM 1678 C C . ASN A 1 210 ? 8.216 19.261 25.657 1.00 61.84 210 ASN A C 1
ATOM 1680 O O . ASN A 1 210 ? 7.324 19.921 26.189 1.00 61.84 210 ASN A O 1
ATOM 1684 N N . LYS A 1 211 ? 8.092 17.935 25.491 1.00 58.78 211 LYS A N 1
ATOM 1685 C CA . LYS A 1 211 ? 6.901 17.164 25.903 1.00 58.78 211 LYS A CA 1
ATOM 1686 C C . LYS A 1 211 ? 7.218 15.889 26.694 1.00 58.78 211 LYS A C 1
ATOM 1688 O O . LYS A 1 211 ? 6.412 14.959 26.680 1.00 58.78 211 LYS A O 1
ATOM 1693 N N . SER A 1 212 ? 8.341 15.835 27.411 1.00 47.50 212 SER A N 1
ATOM 1694 C CA . SER A 1 212 ? 8.794 14.645 28.158 1.00 47.50 212 SER A CA 1
ATOM 1695 C C . SER A 1 212 ? 7.836 14.141 29.256 1.00 47.50 212 SER A C 1
ATOM 1697 O O . SER A 1 212 ? 8.049 13.053 29.776 1.00 47.50 212 SER A O 1
ATOM 1699 N N . GLU A 1 213 ? 6.743 14.850 29.558 1.00 48.88 213 GLU A N 1
ATOM 1700 C CA . GLU A 1 213 ? 5.658 14.403 30.454 1.00 48.88 213 GLU A CA 1
ATOM 1701 C C . GLU A 1 213 ? 4.434 13.832 29.706 1.00 48.88 213 GLU A C 1
ATOM 1703 O O . GLU A 1 213 ? 3.285 13.961 30.136 1.00 48.88 213 GLU A O 1
ATOM 1708 N N . THR A 1 214 ? 4.627 13.238 28.528 1.00 54.19 214 THR A N 1
ATOM 1709 C CA . THR A 1 214 ? 3.503 12.748 27.717 1.00 54.19 214 THR A CA 1
ATOM 1710 C C . THR A 1 214 ? 3.137 11.290 27.995 1.00 54.19 214 THR A C 1
ATOM 1712 O O . THR A 1 214 ? 3.985 10.407 28.038 1.00 54.19 214 THR A O 1
ATOM 1715 N N . ASN A 1 215 ? 1.824 11.063 28.133 1.00 60.69 215 ASN A N 1
ATOM 1716 C CA . ASN A 1 215 ? 1.113 9.778 28.183 1.00 60.69 215 ASN A CA 1
ATOM 1717 C C . ASN A 1 215 ? 1.782 8.683 27.318 1.00 60.69 215 ASN A C 1
ATOM 1719 O O . ASN A 1 215 ? 2.089 8.947 26.157 1.00 60.69 215 ASN A O 1
ATOM 1723 N N . GLU A 1 216 ? 1.928 7.456 27.835 1.00 60.28 216 GLU A N 1
ATOM 1724 C CA . GLU A 1 216 ? 2.567 6.310 27.150 1.00 60.28 216 GLU A CA 1
ATOM 1725 C C . GLU A 1 216 ? 2.080 6.104 25.704 1.00 60.28 216 GLU A C 1
ATOM 1727 O O . GLU A 1 216 ? 2.865 5.813 24.801 1.00 60.28 216 GLU A O 1
ATOM 1732 N N . GLY A 1 217 ? 0.786 6.332 25.443 1.00 60.62 217 GLY A N 1
ATOM 1733 C CA . GLY A 1 217 ? 0.238 6.235 24.091 1.00 60.62 217 GLY A CA 1
ATOM 1734 C C . GLY A 1 217 ? 0.829 7.274 23.137 1.00 60.62 217 GLY A C 1
ATOM 1735 O O . GLY A 1 217 ? 1.105 6.963 21.987 1.00 60.62 217 GLY A O 1
ATOM 1736 N N . ILE A 1 218 ? 1.062 8.500 23.607 1.00 62.41 218 ILE A N 1
ATOM 1737 C CA . ILE A 1 218 ? 1.688 9.574 22.826 1.00 62.41 218 ILE A CA 1
ATOM 1738 C C . ILE A 1 218 ? 3.153 9.223 22.530 1.00 62.41 218 ILE A C 1
ATOM 1740 O O . ILE A 1 218 ? 3.576 9.367 21.384 1.00 62.41 218 ILE A O 1
ATOM 1744 N N . GLN A 1 219 ? 3.888 8.684 23.508 1.00 66.88 219 GLN A N 1
ATOM 1745 C CA . GLN A 1 219 ? 5.269 8.226 23.312 1.00 66.88 219 GLN A CA 1
ATOM 1746 C C . GLN A 1 219 ? 5.377 7.109 22.267 1.00 66.88 219 GLN A C 1
ATOM 1748 O O . GLN A 1 219 ? 6.260 7.162 21.417 1.00 66.88 219 GLN A O 1
ATOM 1753 N N . PHE A 1 220 ? 4.452 6.143 22.260 1.00 70.50 220 PHE A N 1
ATOM 1754 C CA . PHE A 1 220 ? 4.418 5.095 21.235 1.00 70.50 220 PHE A CA 1
ATOM 1755 C C . PHE A 1 220 ? 4.299 5.674 19.817 1.00 70.50 220 PHE A C 1
ATOM 1757 O O . PHE A 1 220 ? 5.056 5.291 18.922 1.00 70.50 220 PHE A O 1
ATOM 1764 N N . TYR A 1 221 ? 3.390 6.632 19.603 1.00 65.50 221 TYR A N 1
ATOM 1765 C CA . TYR A 1 221 ? 3.225 7.274 18.294 1.00 65.50 221 TYR A CA 1
ATOM 1766 C C . TYR A 1 221 ? 4.459 8.080 17.882 1.00 65.50 221 TYR A C 1
ATOM 1768 O O . TYR A 1 221 ? 4.854 8.035 16.718 1.00 65.50 221 TYR A O 1
ATOM 1776 N N . PHE A 1 222 ? 5.100 8.770 18.827 1.00 68.19 222 PHE A N 1
ATOM 1777 C CA . PHE A 1 222 ? 6.349 9.488 18.569 1.00 68.19 222 PHE A CA 1
ATOM 1778 C C . PHE A 1 222 ? 7.507 8.548 18.228 1.00 68.19 222 PHE A C 1
ATOM 1780 O O . PHE A 1 222 ? 8.185 8.776 17.230 1.00 68.19 222 PHE A O 1
ATOM 1787 N N . ASN A 1 223 ? 7.690 7.460 18.979 1.00 73.06 223 ASN A N 1
ATOM 1788 C CA . ASN A 1 223 ? 8.700 6.441 18.682 1.00 73.06 223 ASN A CA 1
ATOM 1789 C C . ASN A 1 223 ? 8.456 5.795 17.316 1.00 73.06 223 ASN A C 1
ATOM 1791 O O . ASN A 1 223 ? 9.400 5.524 16.582 1.00 73.06 223 ASN A O 1
ATOM 1795 N N . THR A 1 224 ? 7.189 5.601 16.948 1.00 72.12 224 THR A N 1
ATOM 1796 C CA . THR A 1 224 ? 6.808 5.064 15.639 1.00 72.12 224 THR A CA 1
ATOM 1797 C C . THR A 1 224 ? 7.180 6.026 14.507 1.00 72.12 224 THR A C 1
ATOM 1799 O O . THR A 1 224 ? 7.771 5.592 13.521 1.00 72.12 224 THR A O 1
ATOM 1802 N N . ILE A 1 225 ? 6.910 7.333 14.656 1.00 70.94 225 ILE A N 1
ATOM 1803 C CA . ILE A 1 225 ? 7.365 8.357 13.693 1.00 70.94 225 ILE A CA 1
ATOM 1804 C C . ILE A 1 225 ? 8.888 8.335 13.586 1.00 70.94 225 ILE A C 1
ATOM 1806 O O . ILE A 1 225 ? 9.417 8.312 12.481 1.00 70.94 225 ILE A O 1
ATOM 1810 N N . LEU A 1 226 ? 9.586 8.350 14.723 1.00 72.81 226 LEU A N 1
ATOM 1811 C CA . LEU A 1 226 ? 11.043 8.411 14.769 1.00 72.81 226 LEU A CA 1
ATOM 1812 C C . LEU A 1 226 ? 11.673 7.171 14.123 1.00 72.81 226 LEU A C 1
ATOM 1814 O O . LEU A 1 226 ? 12.623 7.301 13.359 1.00 72.81 226 LEU A O 1
ATOM 1818 N N . LEU A 1 227 ? 11.092 5.990 14.340 1.00 77.50 227 LEU A N 1
ATOM 1819 C CA . LEU A 1 227 ? 11.488 4.754 13.672 1.00 77.50 227 LEU A CA 1
ATOM 1820 C C . LEU A 1 227 ? 11.291 4.840 12.153 1.00 77.50 227 LEU A C 1
ATOM 1822 O O . LEU A 1 227 ? 12.240 4.599 11.412 1.00 77.50 227 LEU A O 1
ATOM 1826 N N . ILE A 1 228 ? 10.086 5.203 11.686 1.00 75.06 228 ILE A N 1
ATOM 1827 C CA . ILE A 1 228 ? 9.802 5.382 10.249 1.00 75.06 228 ILE A CA 1
ATOM 1828 C C . ILE A 1 228 ? 10.800 6.364 9.639 1.00 75.06 228 ILE A C 1
ATOM 1830 O O . ILE A 1 228 ? 11.328 6.137 8.553 1.00 75.06 228 ILE A O 1
ATOM 1834 N N . PHE A 1 229 ? 11.062 7.452 10.353 1.00 72.12 229 PHE A N 1
ATOM 1835 C CA . PHE A 1 229 ? 11.937 8.511 9.907 1.00 72.12 229 PHE A CA 1
ATOM 1836 C C . PHE A 1 229 ? 13.387 8.035 9.769 1.00 72.12 229 PHE A C 1
ATOM 1838 O O . PHE A 1 229 ? 13.979 8.205 8.705 1.00 72.12 229 PHE A O 1
ATOM 1845 N N . ILE A 1 230 ? 13.942 7.390 10.803 1.00 75.31 230 ILE A N 1
ATOM 1846 C CA . ILE A 1 230 ? 15.290 6.807 10.757 1.00 75.31 230 ILE A CA 1
ATOM 1847 C C . ILE A 1 230 ? 15.395 5.839 9.580 1.00 75.31 230 ILE A C 1
ATOM 1849 O O . ILE A 1 230 ? 16.326 5.937 8.792 1.00 75.31 230 ILE A O 1
ATOM 1853 N N . LEU A 1 231 ? 14.410 4.958 9.402 1.00 75.31 231 LEU A 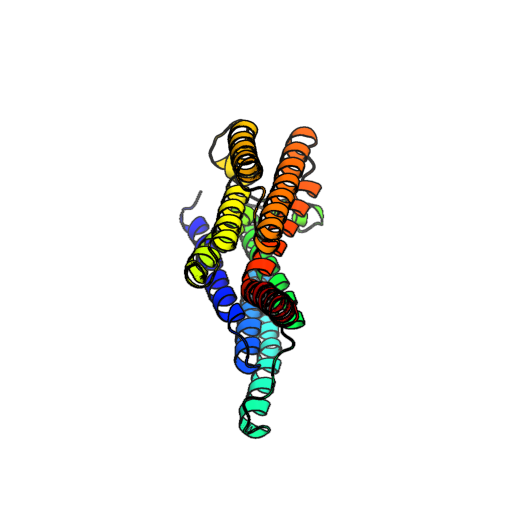N 1
ATOM 1854 C CA . LEU A 1 231 ? 14.401 3.995 8.304 1.00 75.31 231 LEU A CA 1
ATOM 1855 C C . LEU A 1 231 ? 14.430 4.681 6.934 1.00 75.31 231 LEU A C 1
ATOM 1857 O O . LEU A 1 231 ? 15.241 4.316 6.080 1.00 75.31 231 LEU A O 1
ATOM 1861 N N . VAL A 1 232 ? 13.562 5.669 6.710 1.00 77.06 232 VAL A N 1
ATOM 1862 C CA . VAL A 1 232 ? 13.468 6.391 5.434 1.00 77.06 232 VAL A CA 1
ATOM 1863 C C . VAL A 1 232 ? 14.749 7.173 5.143 1.00 77.06 232 VAL A C 1
ATOM 1865 O O . VAL A 1 232 ? 15.257 7.097 4.023 1.00 77.06 232 VAL A O 1
ATOM 1868 N N . VAL A 1 233 ? 15.317 7.862 6.137 1.00 75.81 233 VAL A N 1
ATOM 1869 C CA . VAL A 1 233 ? 16.556 8.633 5.963 1.00 75.81 233 VAL A CA 1
ATOM 1870 C C . VAL A 1 233 ? 17.751 7.722 5.757 1.00 75.81 233 VAL A C 1
ATOM 1872 O O . VAL A 1 233 ? 18.471 7.896 4.780 1.00 75.81 233 VAL A O 1
ATOM 1875 N N . THR A 1 234 ? 17.952 6.716 6.610 1.00 77.81 234 THR A N 1
ATOM 1876 C CA . THR A 1 234 ? 19.060 5.770 6.446 1.00 77.81 234 THR A CA 1
ATOM 1877 C C . THR A 1 234 ? 18.959 5.048 5.105 1.00 77.81 234 THR A C 1
ATOM 1879 O O . THR A 1 234 ? 19.967 4.915 4.420 1.00 77.81 234 THR A O 1
ATOM 1882 N N . GLY A 1 235 ? 17.755 4.655 4.677 1.00 80.81 235 GLY A N 1
ATOM 1883 C CA . GLY A 1 235 ? 17.528 4.060 3.359 1.00 80.81 235 GLY A CA 1
ATOM 1884 C C . GLY A 1 235 ? 17.862 5.006 2.203 1.00 80.81 235 GLY A C 1
ATOM 1885 O O . GLY A 1 235 ? 18.512 4.591 1.247 1.00 80.81 235 GLY A O 1
ATOM 1886 N N . SER A 1 236 ? 17.463 6.276 2.304 1.00 76.50 236 SER A N 1
ATOM 1887 C CA . SER A 1 236 ? 17.702 7.296 1.271 1.00 76.50 236 SER A CA 1
ATOM 1888 C C . SER A 1 236 ? 19.181 7.658 1.153 1.00 76.50 236 SER A C 1
ATOM 1890 O O . SER A 1 236 ? 19.728 7.648 0.055 1.00 76.50 236 SER A O 1
ATOM 1892 N N . VAL A 1 237 ? 19.838 7.894 2.290 1.00 76.69 237 VAL A N 1
ATOM 1893 C CA . VAL A 1 237 ? 21.274 8.182 2.382 1.00 76.69 237 VAL A CA 1
ATOM 1894 C C . VAL A 1 237 ? 22.084 6.995 1.868 1.00 76.69 237 VAL A C 1
ATOM 1896 O O . VAL A 1 237 ? 22.966 7.156 1.030 1.00 76.69 237 VAL A O 1
ATOM 1899 N N . PHE A 1 238 ? 21.759 5.779 2.312 1.00 81.38 238 PHE A N 1
ATOM 1900 C CA . PHE A 1 238 ? 22.441 4.576 1.843 1.00 81.38 238 PHE A CA 1
ATOM 1901 C C . PHE A 1 238 ? 22.308 4.407 0.329 1.00 81.38 238 PHE A C 1
ATOM 1903 O O . PHE A 1 238 ? 23.296 4.102 -0.339 1.00 81.38 238 PHE A O 1
ATOM 1910 N N . TRP A 1 239 ? 21.118 4.644 -0.227 1.00 82.62 239 TRP A N 1
ATOM 1911 C CA . TRP A 1 239 ? 20.905 4.601 -1.671 1.00 82.62 239 TRP A CA 1
ATOM 1912 C C . TRP A 1 239 ? 21.736 5.652 -2.413 1.00 82.62 239 TRP A C 1
ATOM 1914 O O . TRP A 1 239 ? 22.332 5.333 -3.437 1.00 82.62 239 TRP A O 1
ATOM 1924 N N . GLU A 1 240 ? 21.824 6.875 -1.891 1.00 76.94 240 GLU A N 1
ATOM 1925 C CA . GLU A 1 240 ? 22.605 7.957 -2.498 1.00 76.94 240 GLU A CA 1
ATOM 1926 C C . GLU A 1 240 ? 24.105 7.635 -2.555 1.00 76.94 240 GLU A C 1
ATOM 1928 O O . GLU A 1 240 ? 24.737 7.856 -3.586 1.00 76.94 240 GLU A O 1
ATOM 1933 N N . PHE A 1 241 ? 24.660 7.033 -1.498 1.00 80.88 241 PHE A N 1
ATOM 1934 C CA . PHE A 1 241 ? 26.086 6.697 -1.434 1.00 80.88 241 PHE A CA 1
ATOM 1935 C C . PHE A 1 241 ? 26.464 5.376 -2.116 1.00 80.88 241 PHE A C 1
ATOM 1937 O O . PHE A 1 241 ? 27.595 5.229 -2.572 1.00 80.88 241 PHE A O 1
ATOM 1944 N N . THR A 1 242 ? 25.556 4.397 -2.171 1.00 82.94 242 THR A N 1
ATOM 1945 C CA . THR A 1 242 ? 25.875 3.036 -2.655 1.00 82.94 242 THR A CA 1
ATOM 1946 C C . THR A 1 242 ? 25.185 2.658 -3.962 1.00 82.94 242 THR A C 1
ATOM 1948 O O . THR A 1 242 ? 25.455 1.587 -4.501 1.00 82.94 242 THR A O 1
ATOM 1951 N N . ALA A 1 243 ? 24.249 3.482 -4.443 1.00 78.94 243 ALA A N 1
ATOM 1952 C CA . ALA A 1 243 ? 23.303 3.166 -5.516 1.00 78.94 243 ALA A CA 1
ATOM 1953 C C . ALA A 1 243 ? 22.431 1.911 -5.265 1.00 78.94 243 ALA A C 1
ATOM 1955 O O . ALA A 1 243 ? 21.655 1.509 -6.135 1.00 78.94 243 ALA A O 1
ATOM 1956 N N . ASN A 1 244 ? 22.491 1.298 -4.075 1.00 82.94 244 ASN A N 1
ATOM 1957 C CA . ASN A 1 244 ? 21.721 0.106 -3.734 1.00 82.94 244 ASN A CA 1
ATOM 1958 C C . ASN A 1 244 ? 20.368 0.482 -3.109 1.00 82.94 244 ASN A C 1
ATOM 1960 O O . ASN A 1 244 ? 20.285 0.988 -1.991 1.00 82.94 244 ASN A O 1
ATOM 1964 N N . ALA A 1 245 ? 19.289 0.205 -3.842 1.00 84.25 245 ALA A N 1
ATOM 1965 C CA . ALA A 1 245 ? 17.920 0.572 -3.479 1.00 84.25 245 ALA A CA 1
ATOM 1966 C C . ALA A 1 245 ? 17.249 -0.385 -2.472 1.00 84.25 245 ALA A C 1
ATOM 1968 O O . ALA A 1 245 ? 16.111 -0.156 -2.072 1.00 84.25 245 ALA A O 1
ATOM 1969 N N . THR A 1 246 ? 17.924 -1.455 -2.039 1.00 86.31 246 THR A N 1
ATOM 1970 C CA . THR A 1 246 ? 17.313 -2.506 -1.201 1.00 86.31 246 THR A CA 1
ATOM 1971 C C . THR A 1 246 ? 16.862 -1.976 0.159 1.00 86.31 246 THR A C 1
ATOM 1973 O O . THR A 1 246 ? 15.730 -2.224 0.576 1.00 86.31 246 THR A O 1
ATOM 1976 N N . LEU A 1 247 ? 17.724 -1.215 0.842 1.00 84.62 247 LEU A N 1
ATOM 1977 C CA . LEU A 1 247 ? 17.390 -0.644 2.148 1.00 84.62 247 LEU A CA 1
ATOM 1978 C C . LEU A 1 247 ? 16.271 0.397 2.024 1.00 84.62 247 LEU A C 1
ATOM 1980 O O . LEU A 1 247 ? 15.364 0.423 2.849 1.00 84.62 247 LEU A O 1
ATOM 1984 N N . LEU A 1 248 ? 16.290 1.194 0.953 1.00 84.94 248 LEU A N 1
ATOM 1985 C CA . LEU A 1 248 ? 15.226 2.145 0.640 1.00 84.94 248 LEU A CA 1
ATOM 1986 C C . LEU A 1 248 ? 13.884 1.432 0.424 1.00 84.94 248 LEU A C 1
ATOM 1988 O O . LEU A 1 248 ? 12.892 1.804 1.046 1.00 84.94 248 LEU A O 1
ATOM 1992 N N . ALA A 1 249 ? 13.856 0.375 -0.393 1.00 87.06 249 ALA A N 1
ATOM 1993 C CA . ALA A 1 249 ? 12.654 -0.418 -0.639 1.00 87.06 249 ALA A CA 1
ATOM 1994 C C . ALA A 1 249 ? 12.086 -1.001 0.662 1.00 87.06 249 ALA A C 1
ATOM 1996 O O . ALA A 1 249 ? 10.886 -0.901 0.914 1.00 87.06 249 ALA A O 1
ATOM 1997 N N . PHE A 1 250 ? 12.951 -1.556 1.517 1.00 87.62 250 PHE A N 1
ATOM 1998 C CA . PHE A 1 250 ? 12.550 -2.072 2.823 1.00 87.62 250 PHE A CA 1
ATOM 1999 C C . PHE A 1 250 ? 11.929 -0.980 3.705 1.00 87.62 250 PHE A C 1
ATOM 2001 O O . PHE A 1 250 ? 10.844 -1.176 4.254 1.00 87.62 250 PHE A O 1
ATOM 2008 N N . SER A 1 251 ? 12.564 0.190 3.792 1.00 86.12 251 SER A N 1
ATOM 2009 C CA . SER A 1 251 ? 12.063 1.324 4.575 1.00 86.12 251 SER A CA 1
ATOM 2010 C C . SER A 1 251 ? 10.707 1.832 4.082 1.00 86.12 251 SER A C 1
ATOM 2012 O O . SER A 1 251 ? 9.830 2.135 4.891 1.00 86.12 251 SER A O 1
ATOM 2014 N N . VAL A 1 252 ? 10.501 1.873 2.763 1.00 86.31 252 VAL A N 1
ATOM 2015 C CA . VAL A 1 252 ? 9.221 2.248 2.142 1.00 86.31 252 VAL A CA 1
ATOM 2016 C C . VAL A 1 252 ? 8.125 1.233 2.476 1.00 86.31 252 VAL A C 1
ATOM 2018 O O . VAL A 1 252 ? 7.032 1.618 2.902 1.00 86.31 252 VAL A O 1
ATOM 2021 N N . VAL A 1 253 ? 8.416 -0.067 2.345 1.00 88.69 253 VAL A N 1
ATOM 2022 C CA . VAL A 1 253 ? 7.471 -1.147 2.677 1.00 88.69 253 VAL A CA 1
ATOM 2023 C C . VAL A 1 253 ? 7.078 -1.101 4.147 1.00 88.69 253 VAL A C 1
ATOM 2025 O O . VAL A 1 253 ? 5.890 -1.153 4.485 1.00 88.69 253 VAL A O 1
ATOM 2028 N N . LEU A 1 254 ? 8.071 -0.971 5.024 1.00 87.31 254 LEU A N 1
ATOM 2029 C CA . LEU A 1 254 ? 7.864 -0.942 6.462 1.00 87.31 254 LEU A CA 1
ATOM 2030 C C . LEU A 1 254 ? 7.066 0.299 6.877 1.00 87.31 254 LEU A C 1
ATOM 2032 O O . LEU A 1 254 ? 6.109 0.172 7.637 1.00 87.31 254 LEU A O 1
ATOM 2036 N N . SER A 1 255 ? 7.375 1.468 6.306 1.00 85.06 255 SER A N 1
ATOM 2037 C CA . SER A 1 255 ? 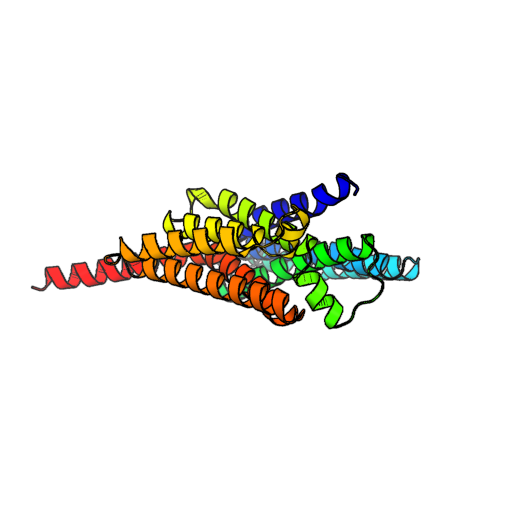6.588 2.691 6.489 1.00 85.06 255 SER A CA 1
ATOM 2038 C C . SER A 1 255 ? 5.120 2.460 6.104 1.00 85.06 255 SER A C 1
ATOM 2040 O O . SER A 1 255 ? 4.236 2.559 6.956 1.00 85.06 255 SER A O 1
ATOM 2042 N N . GLY A 1 256 ? 4.837 2.043 4.865 1.00 87.56 256 GLY A N 1
ATOM 2043 C CA . GLY A 1 256 ? 3.463 1.794 4.411 1.00 87.56 256 GLY A CA 1
ATOM 2044 C C . GLY A 1 256 ? 2.696 0.787 5.276 1.00 87.56 256 GLY A C 1
ATOM 2045 O O . GLY A 1 256 ? 1.515 0.980 5.570 1.00 87.56 256 GLY A O 1
ATOM 2046 N N . THR A 1 257 ? 3.383 -0.257 5.742 1.00 90.00 257 THR A N 1
ATOM 2047 C CA . THR A 1 257 ? 2.816 -1.272 6.640 1.00 90.00 257 THR A CA 1
ATOM 2048 C C . THR A 1 257 ? 2.439 -0.675 7.994 1.00 90.00 257 THR A C 1
ATOM 2050 O O . THR A 1 257 ? 1.319 -0.882 8.462 1.00 90.00 257 THR A O 1
ATOM 2053 N N . ILE A 1 258 ? 3.335 0.109 8.603 1.00 87.62 258 ILE A N 1
ATOM 2054 C CA . ILE A 1 258 ? 3.081 0.787 9.879 1.00 87.62 258 ILE A CA 1
ATOM 2055 C C . ILE A 1 258 ? 1.908 1.765 9.746 1.00 87.62 258 ILE A C 1
ATOM 2057 O O . ILE A 1 258 ? 1.042 1.788 10.619 1.00 87.62 258 ILE A O 1
ATOM 2061 N N . PHE A 1 259 ? 1.829 2.520 8.644 1.00 88.31 259 PHE A N 1
ATOM 2062 C CA . PHE A 1 259 ? 0.709 3.431 8.393 1.00 88.31 259 PHE A CA 1
ATOM 2063 C C . PHE A 1 259 ? -0.631 2.691 8.389 1.00 88.31 259 PHE A C 1
ATOM 2065 O O . PHE A 1 259 ? -1.563 3.065 9.101 1.00 88.31 259 PHE A O 1
ATOM 2072 N N . LEU A 1 260 ? -0.732 1.629 7.584 1.00 88.38 260 LEU A N 1
ATOM 2073 C CA . LEU A 1 260 ? -1.967 0.863 7.445 1.00 88.38 260 LEU A CA 1
ATOM 2074 C C . LEU A 1 260 ? -2.348 0.163 8.744 1.00 88.38 260 LEU A C 1
ATOM 2076 O O . LEU A 1 260 ? -3.526 0.120 9.100 1.00 88.38 260 LEU A O 1
ATOM 2080 N N . TRP A 1 261 ? -1.357 -0.338 9.476 1.00 88.44 261 TRP A N 1
ATOM 2081 C CA . TRP A 1 261 ? -1.572 -0.899 10.797 1.00 88.44 261 TRP A CA 1
ATOM 2082 C C . TRP A 1 261 ? -2.130 0.158 11.760 1.00 88.44 261 TRP A C 1
ATOM 2084 O O . TRP A 1 261 ? -3.183 -0.057 12.355 1.00 88.44 261 TRP A O 1
ATOM 2094 N N . LEU A 1 262 ? -1.527 1.348 11.838 1.00 83.62 262 LEU A N 1
ATOM 2095 C CA . LEU A 1 262 ? -2.059 2.453 12.642 1.00 83.62 262 LEU A CA 1
ATOM 2096 C C . LEU A 1 262 ? -3.488 2.823 12.223 1.00 83.62 262 LEU A C 1
ATOM 2098 O O . LEU A 1 262 ? -4.358 2.955 13.081 1.00 83.62 262 LEU A O 1
ATOM 2102 N N . ALA A 1 263 ? -3.762 2.933 10.922 1.00 85.38 263 ALA A N 1
ATOM 2103 C CA . ALA A 1 263 ? -5.082 3.280 10.403 1.00 85.38 263 ALA A CA 1
ATOM 2104 C C . ALA A 1 263 ? -6.156 2.241 10.775 1.00 85.38 263 ALA A C 1
ATOM 2106 O O . ALA A 1 263 ? -7.248 2.619 11.197 1.00 85.38 263 ALA A O 1
ATOM 2107 N N . LEU A 1 264 ? -5.856 0.942 10.674 1.00 86.75 264 LEU A N 1
ATOM 2108 C CA . LEU A 1 264 ? -6.810 -0.140 10.953 1.00 86.75 264 LEU A CA 1
ATOM 2109 C C . LEU A 1 264 ? -6.976 -0.438 12.452 1.00 86.75 264 LEU A C 1
ATOM 2111 O O . LEU A 1 264 ? -8.046 -0.881 12.879 1.00 86.75 264 LEU A O 1
ATOM 2115 N N . TYR A 1 265 ? -5.946 -0.171 13.258 1.00 82.38 265 TYR A N 1
ATOM 2116 C CA . TYR A 1 265 ? -5.915 -0.487 14.689 1.00 82.38 265 TYR A CA 1
ATOM 2117 C C . TYR A 1 265 ? -6.060 0.736 15.611 1.00 82.38 265 TYR A C 1
ATOM 2119 O O . TYR A 1 265 ? -6.111 0.567 16.829 1.00 82.38 265 TYR A O 1
ATOM 2127 N N . HIS A 1 266 ? -6.211 1.961 15.085 1.00 72.62 266 HIS A N 1
ATOM 2128 C CA . HIS A 1 266 ? -6.247 3.199 15.890 1.00 72.62 266 HIS A CA 1
ATOM 2129 C C . HIS A 1 266 ? -7.254 3.177 17.059 1.00 72.62 266 HIS A C 1
ATOM 2131 O O . HIS A 1 266 ? -7.015 3.794 18.100 1.00 72.62 266 HIS A O 1
ATOM 21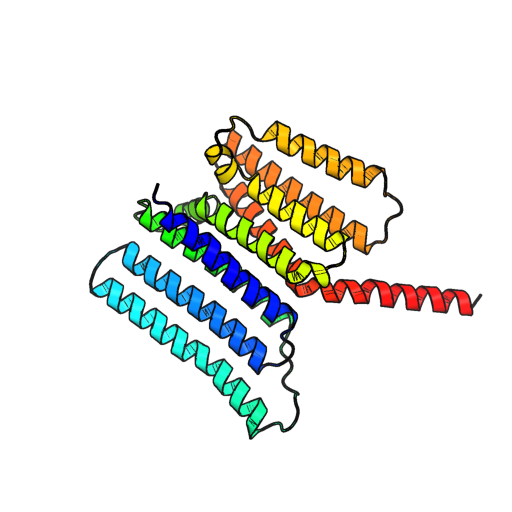37 N N . ARG A 1 267 ? -8.380 2.461 16.920 1.00 67.81 267 ARG A N 1
ATOM 2138 C CA . ARG A 1 267 ? -9.406 2.350 17.972 1.00 67.81 267 ARG A CA 1
ATOM 2139 C C . ARG A 1 267 ? -8.958 1.510 19.167 1.00 67.81 267 ARG A C 1
ATOM 2141 O O . ARG A 1 267 ? -9.410 1.752 20.280 1.00 67.81 267 ARG A O 1
ATOM 2148 N N . GLU A 1 268 ? -8.047 0.562 18.984 1.00 61.41 268 GLU A N 1
ATOM 2149 C CA . GLU A 1 268 ? -7.570 -0.312 20.067 1.00 61.41 268 GLU A CA 1
ATOM 2150 C C . GLU A 1 268 ? -6.657 0.446 21.041 1.00 61.41 268 GLU A C 1
ATOM 2152 O O . GLU A 1 268 ? -6.694 0.225 22.253 1.00 61.41 268 GLU A O 1
ATOM 2157 N N . PHE A 1 269 ? -5.979 1.486 20.556 1.00 54.53 269 PHE A N 1
ATOM 2158 C CA . PHE A 1 269 ? -5.233 2.430 21.389 1.00 54.53 269 PHE A CA 1
ATOM 2159 C C . PHE A 1 269 ? -6.119 3.326 22.271 1.00 54.53 269 PHE A C 1
ATOM 2161 O O . PHE A 1 269 ? -5.635 3.965 23.213 1.00 54.53 269 PHE A O 1
ATOM 2168 N N . VAL A 1 270 ? -7.426 3.404 21.995 1.00 49.84 270 VAL A N 1
ATOM 2169 C CA . VAL A 1 270 ? -8.379 4.112 22.863 1.00 49.84 270 VAL A CA 1
ATOM 2170 C C . VAL A 1 270 ? -8.629 3.331 24.150 1.00 49.84 270 VAL A C 1
ATOM 2172 O O . VAL A 1 270 ? -8.709 3.935 25.224 1.00 49.84 270 VAL A O 1
ATOM 2175 N N . TYR A 1 271 ? -8.674 2.002 24.056 1.00 40.34 271 TYR A N 1
ATOM 2176 C CA . TYR A 1 271 ? -8.950 1.107 25.178 1.00 40.34 271 TYR A CA 1
ATOM 2177 C C . TYR A 1 271 ? -7.759 0.928 26.120 1.00 40.34 271 TYR A C 1
ATOM 2179 O O . TYR A 1 271 ? -7.974 0.761 27.320 1.00 40.34 271 TYR A O 1
ATOM 2187 N N . PHE A 1 272 ? -6.525 1.055 25.622 1.00 38.84 272 PHE A N 1
ATOM 2188 C CA . PHE A 1 272 ? -5.326 1.006 26.468 1.00 38.84 272 PHE A CA 1
ATOM 2189 C C . PHE A 1 272 ? -5.342 2.105 27.548 1.00 38.84 272 PHE A C 1
ATOM 2191 O O . PHE A 1 272 ? -5.059 1.838 28.712 1.00 38.84 272 PHE A O 1
ATOM 2198 N N . LYS A 1 273 ? -5.811 3.314 27.194 1.00 39.50 273 LYS A N 1
ATOM 2199 C CA . LYS A 1 273 ? -5.964 4.435 28.137 1.00 39.50 273 LYS A CA 1
ATOM 2200 C C . LYS A 1 273 ? -7.076 4.195 29.171 1.00 39.50 273 LYS A C 1
ATOM 2202 O O . LYS A 1 273 ? -6.841 4.374 30.358 1.00 39.50 273 LYS A O 1
ATOM 2207 N N . ARG A 1 274 ? -8.263 3.726 28.750 1.00 38.06 274 ARG A N 1
ATOM 2208 C CA . ARG A 1 274 ? -9.383 3.458 29.682 1.00 38.06 274 ARG A CA 1
ATOM 2209 C C . ARG A 1 274 ? -9.060 2.364 30.698 1.00 38.06 274 ARG A C 1
ATOM 2211 O O . ARG A 1 274 ? -9.509 2.457 31.832 1.00 38.06 274 ARG A O 1
ATOM 2218 N N . ARG A 1 275 ? -8.303 1.332 30.308 1.00 36.78 275 ARG A N 1
ATOM 2219 C CA . ARG A 1 275 ? -7.904 0.250 31.223 1.00 36.78 275 ARG A CA 1
ATOM 2220 C C . ARG A 1 275 ? -6.935 0.751 32.298 1.00 36.78 275 ARG A C 1
ATOM 2222 O O . ARG A 1 275 ? -7.054 0.330 33.442 1.00 36.78 275 ARG A O 1
ATOM 2229 N N . PHE A 1 276 ? -6.040 1.671 31.941 1.00 40.97 276 PHE A N 1
ATOM 2230 C CA . PHE A 1 276 ? -5.141 2.332 32.887 1.00 40.97 276 PHE A CA 1
ATOM 2231 C C . PHE A 1 276 ? -5.877 3.305 33.814 1.00 40.97 276 PHE A C 1
ATOM 2233 O O . PHE A 1 276 ? -5.698 3.203 35.022 1.00 40.97 276 PHE A O 1
ATOM 2240 N N . ASP A 1 277 ? -6.766 4.152 33.281 1.00 43.53 277 ASP A N 1
ATOM 2241 C CA . ASP A 1 277 ? -7.564 5.096 34.082 1.00 43.53 277 ASP A CA 1
ATOM 2242 C C . ASP A 1 277 ? -8.459 4.364 35.111 1.00 43.53 277 ASP A C 1
ATOM 2244 O O . ASP A 1 277 ? -8.623 4.808 36.245 1.00 43.53 277 ASP A O 1
ATOM 2248 N N . PHE A 1 278 ? -9.000 3.190 34.761 1.00 40.75 278 PHE A N 1
ATOM 2249 C CA . PHE A 1 278 ? -9.800 2.372 35.686 1.00 40.75 278 PHE A CA 1
ATOM 2250 C C . PHE A 1 278 ? -8.956 1.701 36.786 1.00 40.75 278 PHE A C 1
ATOM 2252 O O . PHE A 1 278 ? -9.438 1.475 37.898 1.00 40.75 278 PHE A O 1
ATOM 2259 N N . LEU A 1 279 ? -7.698 1.360 36.485 1.00 42.19 279 LEU A N 1
ATOM 2260 C CA . LEU A 1 279 ? -6.762 0.761 37.442 1.00 42.19 279 LEU A CA 1
ATOM 2261 C C . LEU A 1 279 ? -6.165 1.805 38.394 1.00 42.19 279 LEU A C 1
ATOM 2263 O O . LEU A 1 279 ? -5.925 1.488 39.559 1.00 42.19 279 LEU A O 1
ATOM 2267 N N . THR A 1 280 ? -5.959 3.041 37.933 1.00 47.09 280 THR A N 1
ATOM 2268 C CA . THR A 1 280 ? -5.509 4.152 38.780 1.00 47.09 280 THR A CA 1
ATOM 2269 C C . THR A 1 280 ? -6.625 4.665 39.687 1.00 47.09 280 THR A C 1
ATOM 2271 O O . THR A 1 280 ? -6.372 4.861 40.872 1.00 47.09 280 THR A O 1
ATOM 2274 N N . LEU A 1 281 ? -7.871 4.768 39.206 1.00 45.47 281 LEU A N 1
ATOM 2275 C CA . LEU A 1 281 ? -9.016 5.159 40.045 1.00 45.47 281 LEU A CA 1
ATOM 2276 C C . LEU A 1 281 ? -9.290 4.156 41.183 1.00 45.47 281 LEU A C 1
ATOM 2278 O O . LEU A 1 281 ? -9.468 4.560 42.327 1.00 45.47 281 LEU A O 1
ATOM 2282 N N . ARG A 1 282 ? -9.198 2.841 40.928 1.00 42.03 282 ARG A N 1
ATOM 2283 C CA . ARG A 1 282 ? -9.351 1.818 41.987 1.00 42.03 282 ARG A CA 1
ATOM 2284 C C . ARG A 1 282 ? -8.224 1.793 43.023 1.00 42.03 282 ARG A C 1
ATOM 2286 O O . ARG A 1 282 ? -8.413 1.211 44.090 1.00 42.03 282 ARG A O 1
ATOM 2293 N N . ARG A 1 283 ? -7.050 2.358 42.718 1.00 44.69 283 ARG A N 1
ATOM 2294 C CA . ARG A 1 283 ? -5.961 2.499 43.699 1.00 44.69 283 ARG A CA 1
ATOM 2295 C C . ARG A 1 283 ? -6.173 3.685 44.637 1.00 44.69 283 ARG A C 1
ATOM 2297 O O . ARG A 1 283 ? -5.728 3.593 45.771 1.00 44.69 283 ARG A O 1
ATOM 2304 N N . PHE A 1 284 ? -6.869 4.731 44.195 1.00 45.41 284 PHE A N 1
ATOM 2305 C CA . PHE A 1 284 ? -7.175 5.902 45.025 1.00 45.41 284 PHE A CA 1
ATOM 2306 C C . PHE A 1 284 ? -8.415 5.726 45.911 1.00 45.41 284 PHE A C 1
ATOM 2308 O O . PHE A 1 284 ? -8.507 6.365 46.946 1.00 45.41 284 PHE A O 1
ATOM 2315 N N . GLU A 1 285 ? -9.336 4.821 45.573 1.00 45.41 285 GLU A N 1
ATOM 2316 C CA . GLU A 1 285 ? -10.471 4.472 46.453 1.00 45.41 285 GLU A CA 1
ATOM 2317 C C . GLU A 1 285 ? -10.111 3.444 47.549 1.00 45.41 285 GLU A C 1
ATOM 2319 O O . GLU A 1 285 ? -10.977 3.010 48.306 1.00 45.41 285 GLU A O 1
ATOM 2324 N N . ARG A 1 286 ? -8.845 3.009 47.626 1.00 44.78 286 ARG A N 1
ATOM 2325 C CA . ARG A 1 286 ? -8.349 2.029 48.615 1.00 44.78 286 ARG A CA 1
ATOM 2326 C C . ARG A 1 286 ? -7.201 2.548 49.494 1.00 44.78 286 ARG A C 1
ATOM 2328 O O . ARG A 1 286 ? -6.581 1.742 50.187 1.00 44.78 286 ARG A O 1
ATOM 2335 N N . SER A 1 287 ? -6.920 3.849 49.461 1.00 42.62 287 SER A N 1
ATOM 2336 C CA . SER A 1 287 ? -5.983 4.547 50.357 1.00 42.62 287 SER A CA 1
ATOM 2337 C C . SER A 1 287 ? -6.742 5.524 51.235 1.00 42.62 287 SER A C 1
ATOM 2339 O O . SER A 1 287 ? -6.444 5.571 52.443 1.00 42.62 287 SER A O 1
#

Foldseek 3Di:
DDPVLLVLLLVLLLVLLVLLLQLLVPFFQLSLLVSLLVLLLLLLQLVLLLQCLLPPDPVSNVVSVVSNVVSNVVSVVSNVVSVCCCPPPDVDSPPTDPSVVSLVSSLVSSLSSLLSSLSSSVSVVPDHDDDPVVSLCSLLAPSSLSSLLSNLVSNLVSCVVPFDPLLSVLSVLLSVLSCLQCNNVVVVVDDDSVVVLVVVVCVLVVVCVVPVVDDPLSVVSSVVSVVLSCQCVVQRVCCVVPVDSPSNSVSSSVSSSSSSCCSSCVVVSVVVVVVVVVVVVVVVVVD

Organism: NCBI:txid1978155

Radius of gyration: 21.54 Å; chains: 1; bounding box: 57×40×78 Å

pLDDT: mean 78.11, std 15.0, range [36.78, 94.75]